Protein AF-Q4SPA1-F1 (afdb_monomer_lite)

Secondary structure (DSSP, 8-state):
-TTHHHHHTS-----HHHHHHTT----SEEEEEEEEEEE-TTS-EEEEEEEEEEES-GGGS-GGGGGGEEEEE--S-GGGGTT-TT--TTS--HHHHHHSEEEEEEETTSPPPTTGGGS-EEEEEE-SS-GGGHHHHHHHHHHHHHHHHHHHHHHHHHHHHHHHHHTS----------PPPP-----------------------------PPPEEEE--

Foldseek 3Di:
DQCVCCCQPVLFDDDPVVSVVVVDDDDQKDKDWDWDFDQDPPRDTDTDIAIAMEGACPVPDDPVLLLLAAEEEDAADLCVCPPPPPQDPVSDCARVCVRHAYEYEDEPPDDDHPRCVVHNYHYQYDHPPCRVVSNVSSVVVVVVSVVRVCCSPVVVVVVVVVVVVVPDPPPDDDDDDDDDDDDDDDDDDDDDDDDDDDDDDDPPPDDDDPDDDHRYYHDD

InterPro domains:
  IPR007852 Cdc73/Parafibromin [PTHR12466] (1-149)
  IPR031336 Cell division control protein 73, C-terminal [PF05179] (1-147)
  IPR038103 Cell division control protein 73, C-terminal domain superfamily [G3DSA:3.40.50.11990] (1-151)

Structure (mmCIF, N/CA/C/O backbone):
data_AF-Q4SPA1-F1
#
_entry.id   AF-Q4SPA1-F1
#
loop_
_atom_site.group_PDB
_atom_site.id
_atom_site.type_symbol
_atom_site.label_atom_id
_atom_site.label_alt_id
_atom_site.label_comp_id
_atom_site.label_asym_id
_atom_site.label_entity_id
_atom_site.label_seq_id
_atom_site.pdbx_PDB_ins_code
_atom_site.Cartn_x
_atom_site.Cartn_y
_atom_site.Cartn_z
_atom_site.occupancy
_atom_site.B_iso_or_equiv
_atom_site.auth_seq_id
_atom_site.auth_comp_id
_atom_site.auth_asym_id
_atom_site.auth_atom_id
_atom_site.pdbx_PDB_model_num
ATOM 1 N N . MET A 1 1 ? 9.753 4.367 2.645 1.00 71.44 1 MET A N 1
ATOM 2 C CA . MET A 1 1 ? 8.892 5.582 2.764 1.00 71.44 1 MET A CA 1
ATOM 3 C C . MET A 1 1 ? 9.242 6.805 1.888 1.00 71.44 1 MET A C 1
ATOM 5 O O . MET A 1 1 ? 8.318 7.512 1.512 1.00 71.44 1 MET A O 1
ATOM 9 N N . LEU A 1 2 ? 10.511 7.114 1.567 1.00 70.12 2 LEU A N 1
ATOM 10 C CA . LEU A 1 2 ? 10.925 8.400 0.941 1.00 70.12 2 LEU A CA 1
ATOM 11 C C . LEU A 1 2 ? 10.206 8.803 -0.366 1.00 70.12 2 LEU A C 1
ATOM 13 O O . LEU A 1 2 ? 10.157 9.979 -0.710 1.00 70.12 2 LEU A O 1
ATOM 17 N N . ASN A 1 3 ? 9.680 7.833 -1.104 1.00 80.56 3 ASN A N 1
ATOM 18 C CA . ASN A 1 3 ? 9.007 8.003 -2.390 1.00 80.56 3 ASN A CA 1
ATOM 19 C C . ASN A 1 3 ? 7.485 7.793 -2.310 1.00 80.56 3 ASN A C 1
ATOM 21 O O . ASN A 1 3 ? 6.811 7.831 -3.335 1.00 80.56 3 ASN A O 1
ATOM 25 N N . ALA A 1 4 ? 6.933 7.545 -1.117 1.00 78.75 4 ALA A N 1
ATOM 26 C CA . ALA A 1 4 ? 5.523 7.196 -0.959 1.00 78.75 4 ALA A CA 1
ATOM 27 C C . ALA A 1 4 ? 4.594 8.337 -1.393 1.00 78.75 4 ALA A C 1
ATOM 29 O O . ALA A 1 4 ? 3.540 8.079 -1.968 1.00 78.75 4 ALA A O 1
ATOM 30 N N . LYS A 1 5 ? 5.002 9.593 -1.168 1.00 81.38 5 LYS A N 1
ATOM 31 C CA . LYS A 1 5 ? 4.246 10.768 -1.609 1.00 81.38 5 LYS A CA 1
ATOM 32 C C . LYS A 1 5 ? 4.181 10.847 -3.135 1.00 81.38 5 LYS A C 1
ATOM 34 O O . LYS A 1 5 ? 3.084 10.892 -3.673 1.00 81.38 5 LYS A O 1
ATOM 39 N N . ASP A 1 6 ? 5.317 10.773 -3.827 1.00 81.12 6 ASP A N 1
ATOM 40 C CA . ASP A 1 6 ? 5.362 10.807 -5.298 1.00 81.12 6 ASP A CA 1
ATOM 41 C C . ASP A 1 6 ? 4.580 9.634 -5.916 1.00 81.12 6 ASP A C 1
ATOM 43 O O . ASP A 1 6 ? 3.875 9.774 -6.915 1.00 81.12 6 ASP A O 1
ATOM 47 N N . LEU A 1 7 ? 4.655 8.467 -5.276 1.00 81.62 7 LEU A N 1
ATOM 48 C CA . LEU A 1 7 ? 3.991 7.257 -5.736 1.00 81.62 7 LEU A CA 1
ATOM 49 C C . LEU A 1 7 ? 2.467 7.346 -5.605 1.00 81.62 7 LEU A C 1
ATOM 51 O O . LEU A 1 7 ? 1.741 7.022 -6.541 1.00 81.62 7 LEU A O 1
ATOM 55 N N . LEU A 1 8 ? 1.976 7.777 -4.445 1.00 82.69 8 LEU A N 1
ATOM 56 C CA . LEU A 1 8 ? 0.550 7.751 -4.122 1.00 82.69 8 LEU A CA 1
ATOM 57 C C . LEU A 1 8 ? -0.179 9.025 -4.559 1.00 82.69 8 LEU A C 1
ATOM 59 O O . LEU A 1 8 ? -1.332 8.947 -4.979 1.00 82.69 8 LEU A O 1
ATOM 63 N N . GLN A 1 9 ? 0.482 10.181 -4.477 1.00 81.69 9 GLN A N 1
ATOM 64 C CA . GLN A 1 9 ? -0.086 11.476 -4.847 1.00 81.69 9 GLN A CA 1
ATOM 65 C C . GLN A 1 9 ? 0.164 11.806 -6.321 1.00 81.69 9 GLN A C 1
ATOM 67 O O . GLN A 1 9 ? -0.783 12.125 -7.037 1.00 81.69 9 GLN A O 1
ATOM 72 N N . ASP A 1 10 ? 1.410 11.685 -6.785 1.00 79.81 10 ASP A N 1
ATOM 73 C CA . ASP A 1 10 ? 1.788 12.074 -8.153 1.00 79.81 10 ASP A CA 1
ATOM 74 C C . ASP A 1 10 ? 1.673 10.915 -9.158 1.00 79.81 10 ASP A C 1
ATOM 76 O O . ASP A 1 10 ? 1.840 11.112 -10.365 1.00 79.81 10 ASP A O 1
ATOM 80 N N . LEU A 1 11 ? 1.344 9.707 -8.676 1.00 81.62 11 LEU A N 1
ATOM 81 C CA . LEU A 1 11 ? 1.223 8.475 -9.466 1.00 81.62 11 LEU A CA 1
ATOM 82 C C . LEU A 1 11 ? 2.493 8.178 -10.273 1.00 81.62 11 LEU A C 1
ATOM 84 O O . LEU A 1 11 ? 2.430 7.663 -11.394 1.00 81.62 11 LEU A O 1
ATOM 88 N N . LYS A 1 12 ? 3.649 8.533 -9.707 1.00 80.19 12 LYS A N 1
ATOM 89 C CA . LYS A 1 12 ? 4.953 8.415 -10.351 1.00 80.19 12 LYS A CA 1
ATOM 90 C C . LYS A 1 12 ? 5.902 7.635 -9.462 1.00 80.19 12 LYS A C 1
ATOM 92 O O . LYS A 1 12 ? 6.147 7.995 -8.314 1.00 80.19 12 LYS A O 1
ATOM 97 N N . PHE A 1 13 ? 6.508 6.593 -10.020 1.00 79.81 13 PHE A N 1
ATOM 98 C CA . PHE A 1 13 ? 7.533 5.865 -9.296 1.00 79.81 13 PHE A CA 1
ATOM 99 C C . PHE A 1 13 ? 8.875 6.605 -9.364 1.00 79.81 13 PHE A C 1
ATOM 101 O O . PHE A 1 13 ? 9.423 6.846 -10.441 1.00 79.81 13 PHE A O 1
ATOM 108 N N . VAL A 1 14 ? 9.425 6.926 -8.194 1.00 80.19 14 VAL A N 1
ATOM 109 C CA . VAL A 1 14 ? 10.797 7.419 -8.020 1.00 80.19 14 VAL A CA 1
ATOM 110 C C 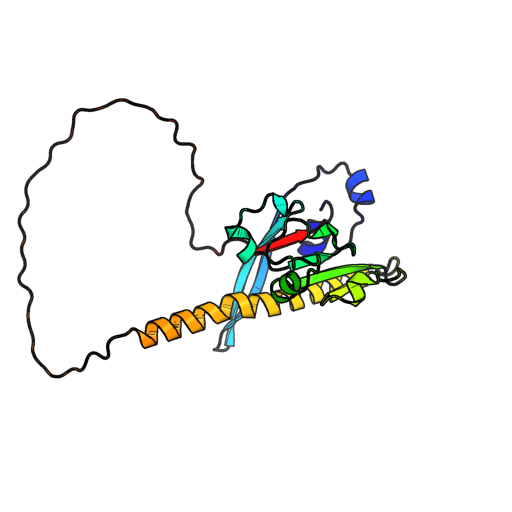. VAL A 1 14 ? 11.532 6.435 -7.121 1.00 80.19 14 VAL A C 1
ATOM 112 O O . VA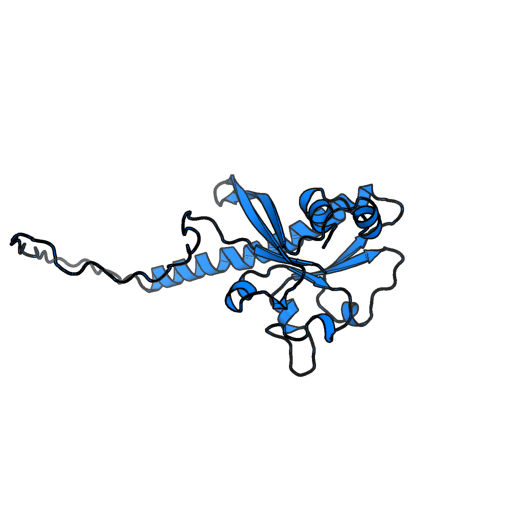L A 1 14 ? 10.968 5.953 -6.136 1.00 80.19 14 VAL A O 1
ATOM 115 N N . THR A 1 15 ? 12.778 6.100 -7.454 1.00 80.00 15 THR A N 1
ATOM 116 C CA . THR A 1 15 ? 13.553 5.173 -6.625 1.00 80.00 15 THR A CA 1
ATOM 117 C C . THR A 1 15 ? 13.931 5.831 -5.295 1.00 80.00 15 THR A C 1
ATOM 119 O O . THR A 1 15 ? 14.166 7.040 -5.212 1.00 80.00 15 THR A O 1
ATOM 122 N N . SER A 1 16 ? 14.025 5.027 -4.235 1.00 77.88 16 SER A N 1
ATOM 123 C CA . SER A 1 16 ? 14.490 5.509 -2.930 1.00 77.88 16 SER A CA 1
ATOM 124 C C . SER A 1 16 ? 15.927 6.043 -2.986 1.00 77.88 16 SER A C 1
ATOM 126 O O . SER A 1 16 ? 16.271 6.944 -2.225 1.00 77.88 16 SER A O 1
ATOM 128 N N . GLU A 1 17 ? 16.760 5.519 -3.890 1.00 78.88 17 GLU A N 1
ATOM 129 C CA . GLU A 1 17 ? 18.137 5.980 -4.097 1.00 78.88 17 GLU A CA 1
ATOM 130 C C . GLU A 1 17 ? 18.184 7.391 -4.684 1.00 78.88 17 GLU A C 1
ATOM 132 O O . GLU A 1 17 ? 18.929 8.232 -4.183 1.00 78.88 17 GLU A O 1
ATOM 137 N N . ASP A 1 18 ? 17.354 7.680 -5.689 1.00 79.31 18 ASP A N 1
ATOM 138 C CA . ASP A 1 18 ? 17.288 9.010 -6.301 1.00 79.31 18 ASP A CA 1
ATOM 139 C C . ASP A 1 18 ? 16.787 10.057 -5.302 1.00 79.31 18 ASP A C 1
ATOM 141 O O . ASP A 1 18 ? 17.345 11.151 -5.213 1.00 79.31 18 ASP A O 1
ATOM 145 N N . LYS A 1 19 ? 15.798 9.704 -4.470 1.00 76.94 19 LYS A N 1
ATOM 146 C CA . LYS A 1 19 ? 15.330 10.570 -3.374 1.00 76.94 19 LYS A CA 1
ATOM 147 C C . LYS A 1 19 ? 16.391 10.773 -2.294 1.00 76.94 19 LYS A C 1
ATOM 149 O O . LYS A 1 19 ? 16.528 11.877 -1.775 1.00 76.94 19 LYS A O 1
ATOM 154 N N . LYS A 1 20 ? 17.182 9.742 -1.980 1.00 75.94 20 LYS A N 1
ATOM 155 C CA . LYS A 1 20 ? 18.288 9.850 -1.016 1.00 75.94 20 LYS A CA 1
ATOM 156 C C . LYS A 1 20 ? 19.400 10.767 -1.532 1.00 75.94 20 LYS A C 1
ATOM 158 O O . LYS A 1 20 ? 19.935 11.553 -0.757 1.00 75.94 20 LYS A O 1
ATOM 163 N N . LYS A 1 21 ? 19.705 10.724 -2.835 1.00 77.31 21 LYS A N 1
ATOM 164 C CA . LYS A 1 21 ? 20.657 11.648 -3.483 1.00 77.31 21 LYS A CA 1
ATOM 165 C C . LYS A 1 21 ? 20.201 13.109 -3.421 1.00 77.31 21 LYS A C 1
ATOM 167 O O . LYS A 1 21 ? 21.042 13.997 -3.401 1.00 77.31 21 LYS A O 1
ATOM 172 N N . GLN A 1 22 ? 18.893 13.358 -3.345 1.00 75.12 22 GLN A N 1
ATOM 173 C CA . GLN A 1 22 ? 18.323 14.702 -3.185 1.00 75.12 22 GLN A CA 1
ATOM 174 C C . GLN A 1 22 ? 18.401 15.239 -1.743 1.00 75.12 22 GLN A C 1
ATOM 176 O O . GLN A 1 22 ? 18.003 16.374 -1.504 1.00 75.12 22 GLN A O 1
ATOM 181 N N . GLY A 1 23 ? 18.903 14.453 -0.780 1.00 70.00 23 GLY A N 1
ATOM 182 C CA . GLY A 1 23 ? 19.111 14.903 0.602 1.00 70.00 23 GLY A CA 1
ATOM 183 C C . GLY A 1 23 ? 17.826 15.117 1.409 1.00 70.00 23 GLY A C 1
ATOM 184 O O . GLY A 1 23 ? 17.861 15.775 2.445 1.00 70.00 23 GLY A O 1
ATOM 185 N N . ILE A 1 24 ? 16.692 14.580 0.950 1.00 71.12 24 ILE A N 1
ATOM 186 C CA . ILE A 1 24 ? 15.398 14.761 1.618 1.00 71.12 24 ILE A CA 1
ATOM 187 C C . ILE A 1 24 ? 15.379 13.944 2.925 1.00 71.12 24 ILE A C 1
ATOM 189 O O . ILE A 1 24 ? 15.706 12.749 2.894 1.00 71.12 24 ILE A O 1
ATOM 193 N N . PRO A 1 25 ? 14.995 14.545 4.069 1.00 67.56 25 PRO A N 1
ATOM 194 C CA . PRO A 1 25 ? 14.859 13.817 5.325 1.00 67.56 25 PRO A CA 1
ATOM 195 C C . PRO A 1 25 ? 13.778 12.734 5.220 1.00 67.56 25 PRO A C 1
ATOM 197 O O . PRO A 1 25 ? 12.760 12.895 4.548 1.00 67.56 25 PRO A O 1
ATOM 200 N N . ARG A 1 26 ? 14.004 11.597 5.888 1.00 69.88 26 ARG A N 1
ATOM 201 C CA . ARG A 1 26 ? 13.012 10.519 5.959 1.00 69.88 26 ARG A CA 1
ATOM 202 C C . ARG A 1 26 ? 11.950 10.891 6.985 1.00 69.88 26 ARG A C 1
ATOM 204 O O . ARG A 1 26 ? 12.178 10.742 8.183 1.00 69.88 26 ARG A O 1
ATOM 211 N N . ASP A 1 27 ? 10.792 11.321 6.504 1.00 72.38 27 ASP A N 1
ATOM 212 C CA . ASP A 1 27 ? 9.601 11.389 7.344 1.00 72.38 27 ASP A CA 1
ATOM 213 C C . ASP A 1 27 ? 9.191 9.970 7.764 1.00 72.38 27 ASP A C 1
ATOM 215 O O . ASP A 1 27 ? 9.416 9.005 7.032 1.00 72.38 27 ASP A O 1
ATOM 219 N N . ASN A 1 28 ? 8.612 9.834 8.957 1.00 73.88 28 ASN A N 1
ATOM 220 C CA . ASN A 1 28 ? 8.022 8.567 9.422 1.00 73.88 28 ASN A CA 1
ATOM 221 C C . ASN A 1 28 ? 6.518 8.495 9.115 1.00 73.88 28 ASN A C 1
ATOM 223 O O . ASN A 1 28 ? 5.892 7.443 9.249 1.00 73.88 28 ASN A O 1
ATOM 227 N N . GLU A 1 29 ? 5.936 9.636 8.744 1.00 80.75 29 GLU A N 1
ATOM 228 C CA . GLU A 1 29 ? 4.521 9.790 8.476 1.00 80.75 29 GLU A CA 1
ATOM 229 C C . GLU A 1 29 ? 4.294 10.799 7.350 1.00 80.75 29 GLU A C 1
ATOM 231 O O . GLU A 1 29 ? 4.888 11.875 7.344 1.00 80.75 29 GLU A O 1
ATOM 236 N N . VAL A 1 30 ? 3.408 10.464 6.414 1.00 84.25 30 VAL A N 1
ATOM 237 C CA . VAL A 1 30 ? 2.952 11.374 5.356 1.00 84.25 30 VAL A CA 1
ATOM 238 C C . VAL A 1 30 ? 1.432 11.407 5.350 1.00 84.25 30 VAL A C 1
ATOM 240 O O . VAL A 1 30 ? 0.782 10.368 5.276 1.00 84.25 30 VAL A O 1
ATOM 243 N N . LEU A 1 31 ? 0.855 12.607 5.391 1.00 85.31 31 LEU A N 1
ATOM 244 C CA . LEU A 1 31 ? -0.583 12.810 5.234 1.00 85.31 31 LEU A CA 1
ATOM 245 C C . LEU A 1 31 ? -0.904 13.128 3.772 1.00 85.31 31 LEU A C 1
ATOM 247 O O . LEU A 1 31 ? -0.313 14.030 3.180 1.00 85.31 31 LEU A O 1
ATOM 251 N N . LEU A 1 32 ? -1.861 12.401 3.201 1.00 86.06 32 LEU A N 1
ATOM 252 C CA . LEU A 1 32 ? -2.398 12.634 1.865 1.00 86.06 32 LEU A CA 1
ATOM 253 C C . LEU A 1 32 ? -3.888 12.943 1.949 1.00 86.06 32 LEU A C 1
ATOM 255 O O . LEU A 1 32 ? -4.608 12.390 2.772 1.00 86.06 32 LEU A O 1
ATOM 259 N N . GLN A 1 33 ? -4.370 13.795 1.056 1.00 83.56 33 GLN A N 1
ATOM 260 C CA . GLN A 1 33 ? -5.796 14.035 0.874 1.00 83.56 33 GLN A CA 1
ATOM 261 C C . GLN A 1 33 ? -6.156 13.687 -0.560 1.00 83.56 33 GLN A C 1
ATOM 263 O O . GLN A 1 33 ? -5.615 14.272 -1.498 1.00 83.56 33 GLN A O 1
ATOM 268 N N . ARG A 1 34 ? -7.067 12.731 -0.735 1.00 83.50 34 ARG A N 1
ATOM 269 C CA . ARG A 1 34 ? -7.513 12.301 -2.058 1.00 83.50 34 ARG A CA 1
ATOM 270 C C . ARG A 1 34 ? -8.971 12.678 -2.254 1.00 83.50 34 ARG A C 1
ATOM 272 O O . ARG A 1 34 ? -9.824 12.293 -1.459 1.00 83.50 34 ARG A O 1
ATOM 279 N N . ARG A 1 35 ? -9.258 13.425 -3.321 1.00 79.81 35 ARG A N 1
ATOM 280 C CA . ARG A 1 35 ? -10.633 13.684 -3.757 1.00 79.81 35 ARG A CA 1
ATOM 281 C C . ARG A 1 35 ? -11.167 12.470 -4.503 1.00 79.81 35 ARG A C 1
ATOM 283 O O . ARG A 1 35 ? -10.477 11.907 -5.351 1.00 79.81 35 ARG A O 1
ATOM 290 N N . LYS A 1 36 ? -12.387 12.080 -4.164 1.00 72.25 36 LYS A N 1
ATOM 291 C CA . LYS A 1 36 ? -13.138 10.996 -4.776 1.00 72.25 36 LYS A CA 1
ATOM 292 C C . LYS A 1 36 ? -14.533 11.505 -5.088 1.00 72.25 36 LYS A C 1
ATOM 294 O O . LYS A 1 36 ? -15.243 11.948 -4.191 1.00 72.25 36 LYS A O 1
ATOM 299 N N . ASP A 1 37 ? -14.934 11.371 -6.339 1.00 72.38 37 ASP A N 1
ATOM 300 C CA . ASP A 1 37 ? -16.305 11.633 -6.743 1.00 72.38 37 ASP A CA 1
ATOM 301 C C . ASP A 1 37 ? -17.159 10.408 -6.405 1.00 72.38 37 ASP A C 1
ATOM 303 O O . ASP A 1 37 ? -16.949 9.310 -6.923 1.00 72.38 37 ASP A O 1
ATOM 307 N N . GLN A 1 38 ? -18.089 10.575 -5.470 1.00 68.00 38 GLN A N 1
ATOM 308 C CA . GLN A 1 38 ? -19.047 9.554 -5.078 1.00 68.00 38 GLN A CA 1
ATOM 309 C C . GLN A 1 38 ? -20.404 9.887 -5.692 1.00 68.00 38 GLN A C 1
ATOM 311 O O . GLN A 1 38 ? -20.989 10.934 -5.420 1.00 68.00 38 GLN A O 1
ATOM 316 N N . ILE A 1 39 ? -20.917 8.975 -6.512 1.00 65.50 39 ILE A N 1
ATOM 317 C CA . ILE A 1 39 ? -22.265 9.077 -7.068 1.00 65.50 39 ILE A CA 1
ATOM 318 C C . ILE A 1 39 ? -23.231 8.625 -5.974 1.00 65.50 39 ILE A C 1
ATOM 320 O O . ILE A 1 39 ? -23.185 7.474 -5.535 1.00 65.50 39 ILE A O 1
ATOM 324 N N . GLN A 1 40 ? -24.071 9.537 -5.490 1.00 65.00 40 GLN A N 1
ATOM 325 C CA . GLN A 1 40 ? -25.116 9.194 -4.532 1.00 65.00 40 GLN A CA 1
ATOM 326 C C . GLN A 1 40 ? -26.287 8.488 -5.235 1.00 65.00 40 GLN A C 1
ATOM 328 O O . GLN A 1 40 ? -26.543 8.742 -6.419 1.00 65.00 40 GLN A O 1
ATOM 333 N N . PRO A 1 41 ? -27.031 7.622 -4.521 1.00 53.97 41 PRO A N 1
ATOM 334 C CA . PRO A 1 41 ? -28.297 7.095 -5.018 1.00 53.97 41 PRO A CA 1
ATOM 335 C C . PRO A 1 41 ? -29.254 8.273 -5.266 1.00 53.97 41 PRO A C 1
ATOM 337 O O . PRO A 1 41 ? -29.702 8.928 -4.331 1.00 53.97 41 PRO A O 1
ATOM 340 N N . GLY A 1 42 ? -29.482 8.592 -6.542 1.00 68.69 42 GLY A N 1
ATOM 341 C CA . GLY A 1 42 ? -30.157 9.821 -6.981 1.00 68.69 42 GLY A CA 1
ATOM 342 C C . GLY A 1 42 ? -29.451 10.556 -8.127 1.00 68.69 42 GLY A C 1
ATOM 343 O O . GLY A 1 42 ? -30.005 11.507 -8.663 1.00 68.69 42 GLY A O 1
ATOM 344 N N . GLY A 1 43 ? -28.250 10.119 -8.527 1.00 68.06 43 GLY A N 1
ATOM 345 C CA . GLY A 1 43 ? -27.530 10.662 -9.690 1.00 68.06 43 GLY A CA 1
ATOM 346 C C . GLY A 1 43 ? -26.692 11.910 -9.396 1.00 68.06 43 GLY A C 1
ATOM 347 O O . GLY A 1 43 ? -25.975 12.384 -10.273 1.00 68.06 43 GLY A O 1
ATOM 348 N N . THR A 1 44 ? -26.728 12.421 -8.164 1.00 66.94 44 THR A N 1
ATOM 349 C CA . THR A 1 44 ? -25.915 13.564 -7.738 1.00 66.94 44 THR A CA 1
ATOM 350 C C . THR A 1 44 ? -24.491 13.119 -7.404 1.00 66.94 44 THR A C 1
ATOM 352 O O . THR A 1 44 ? -24.276 12.295 -6.511 1.00 66.94 44 THR A O 1
ATOM 355 N N . THR A 1 45 ? -23.507 13.693 -8.092 1.00 72.44 45 THR A N 1
ATOM 356 C CA . THR A 1 45 ? -22.082 13.473 -7.816 1.00 72.44 45 THR A CA 1
ATOM 357 C C . THR A 1 45 ? -21.625 14.368 -6.666 1.00 72.44 45 THR A C 1
ATOM 359 O O . THR A 1 45 ? -21.699 15.592 -6.761 1.00 72.44 45 THR A O 1
ATOM 362 N N . LEU A 1 46 ? -21.133 13.770 -5.579 1.00 73.31 46 LEU A N 1
ATOM 363 C CA . LEU A 1 46 ? -20.514 14.478 -4.461 1.00 73.31 46 LEU A CA 1
ATOM 364 C C . LEU A 1 46 ? -19.007 14.209 -4.443 1.00 73.31 46 LEU A C 1
ATOM 366 O O . LEU A 1 46 ? -18.584 13.066 -4.288 1.00 73.31 46 LEU A O 1
ATOM 370 N N . SER A 1 47 ? -18.194 15.261 -4.536 1.00 70.06 47 SER A N 1
ATOM 371 C CA . SER A 1 47 ? -16.743 15.159 -4.338 1.00 70.06 47 SER A CA 1
ATOM 372 C C . SER A 1 47 ? -16.427 15.066 -2.841 1.00 70.06 47 SER A C 1
ATOM 374 O O . SER A 1 47 ? -16.477 16.065 -2.122 1.00 70.06 47 SER A O 1
ATOM 376 N N . VAL A 1 48 ? -16.043 13.881 -2.373 1.00 74.31 48 VAL A N 1
ATOM 377 C CA . VAL A 1 48 ? -15.598 13.613 -1.000 1.00 74.31 48 VAL A CA 1
ATOM 378 C C . VAL A 1 48 ? -14.072 13.630 -0.947 1.00 74.31 48 VAL A C 1
ATOM 380 O O . VAL A 1 48 ? -13.405 12.990 -1.754 1.00 74.31 48 VAL A O 1
ATOM 383 N N . THR A 1 49 ? -13.489 14.348 0.016 1.00 79.50 49 THR A N 1
ATOM 384 C CA . THR A 1 49 ? -12.040 14.281 0.269 1.00 79.50 49 THR A CA 1
ATOM 385 C C . THR A 1 49 ? -11.771 13.285 1.385 1.00 79.50 49 THR A C 1
ATOM 387 O O . THR A 1 49 ? -12.231 13.476 2.508 1.00 79.50 49 THR A O 1
ATOM 390 N N . VAL A 1 50 ? -11.023 12.228 1.078 1.00 82.56 50 VAL A N 1
ATOM 391 C CA . VAL A 1 50 ? -10.642 11.187 2.032 1.00 82.56 50 VAL A CA 1
ATOM 392 C C . VAL A 1 50 ? -9.195 11.426 2.469 1.00 82.56 50 VAL A C 1
ATOM 394 O O . VAL A 1 50 ? -8.295 11.429 1.619 1.00 82.56 50 VAL A O 1
ATOM 397 N N . PRO A 1 51 ? -8.947 11.660 3.768 1.00 87.06 51 PRO A N 1
ATOM 398 C CA . PRO A 1 51 ? -7.597 11.767 4.286 1.00 87.06 51 PRO A CA 1
ATOM 399 C C . PRO A 1 51 ? -6.980 10.371 4.465 1.00 87.06 51 PRO A C 1
ATOM 401 O O . PRO A 1 51 ? -7.622 9.442 4.954 1.00 87.06 51 PRO A O 1
ATOM 404 N N . TYR A 1 52 ? -5.714 10.240 4.086 1.00 89.12 52 TYR A N 1
ATOM 405 C CA . TYR A 1 52 ? -4.892 9.050 4.252 1.00 89.12 52 TYR A CA 1
ATOM 406 C C . TYR A 1 52 ? -3.624 9.394 5.030 1.00 89.12 52 TYR A C 1
ATOM 408 O O . TYR A 1 52 ? -3.047 10.466 4.860 1.00 89.12 52 TYR A O 1
ATOM 416 N N . ARG A 1 53 ? -3.172 8.462 5.860 1.00 90.25 53 ARG A N 1
ATOM 417 C CA . ARG A 1 53 ? -1.948 8.532 6.650 1.00 90.25 53 ARG A CA 1
ATOM 418 C C . ARG A 1 53 ? -1.043 7.384 6.228 1.00 90.25 53 ARG A C 1
ATOM 420 O O . ARG A 1 53 ? -1.388 6.222 6.419 1.00 90.25 53 ARG A O 1
ATOM 427 N N . ILE A 1 54 ? 0.105 7.698 5.646 1.00 90.31 54 ILE A N 1
ATOM 428 C CA . ILE A 1 54 ? 1.128 6.708 5.315 1.00 90.31 54 ILE A CA 1
ATOM 429 C C . ILE A 1 54 ? 2.126 6.629 6.444 1.00 90.31 54 ILE A C 1
ATOM 431 O O . ILE A 1 54 ? 2.636 7.659 6.875 1.00 90.31 54 ILE A O 1
ATOM 435 N N . ILE A 1 55 ? 2.416 5.411 6.880 1.00 90.06 55 ILE A N 1
ATOM 436 C CA . ILE A 1 55 ? 3.380 5.138 7.940 1.00 90.06 55 ILE A CA 1
ATOM 437 C C . ILE A 1 55 ? 4.391 4.087 7.491 1.00 90.06 55 ILE A C 1
ATOM 439 O O . ILE A 1 55 ? 4.064 3.212 6.686 1.00 90.06 55 ILE A O 1
ATOM 443 N N . ASP A 1 56 ? 5.597 4.143 8.055 1.00 86.19 56 ASP A N 1
ATOM 444 C CA . ASP A 1 56 ? 6.630 3.121 7.840 1.00 86.19 56 ASP A CA 1
ATOM 445 C C . ASP A 1 56 ? 6.906 2.222 9.046 1.00 86.19 56 ASP A C 1
ATOM 447 O O . ASP A 1 56 ? 7.460 1.134 8.904 1.00 86.19 56 ASP A O 1
ATOM 451 N N . GLN A 1 57 ? 6.478 2.649 10.233 1.00 85.06 57 GLN A N 1
ATOM 452 C CA . GLN A 1 57 ? 6.683 1.942 11.491 1.00 85.06 57 GLN A CA 1
ATOM 453 C C . GLN A 1 57 ? 5.339 1.489 12.065 1.00 85.06 57 GLN A C 1
ATOM 455 O O . GLN A 1 57 ? 4.774 2.173 12.923 1.00 85.06 57 GLN A O 1
ATOM 460 N N . PRO A 1 58 ? 4.826 0.319 11.640 1.00 86.00 58 PRO A N 1
ATOM 461 C CA . PRO A 1 58 ? 3.536 -0.196 12.101 1.00 86.00 58 PRO A CA 1
ATOM 462 C C . PRO A 1 58 ? 3.496 -0.423 13.617 1.00 86.00 58 PRO A C 1
ATOM 464 O O . PRO A 1 58 ? 2.454 -0.262 14.235 1.00 86.00 58 PRO A O 1
ATOM 467 N N . LEU A 1 59 ? 4.638 -0.718 14.248 1.00 86.94 59 LEU A N 1
ATOM 468 C CA . LEU A 1 59 ? 4.731 -0.955 15.695 1.00 86.94 59 LEU A CA 1
ATOM 469 C C . LEU A 1 59 ? 4.486 0.299 16.552 1.00 86.94 59 LEU A C 1
ATOM 471 O O . LEU A 1 59 ? 4.279 0.179 17.754 1.00 86.94 59 LEU A O 1
ATOM 475 N N . LYS A 1 60 ? 4.514 1.500 15.957 1.00 85.62 60 LYS A N 1
ATOM 476 C CA . LYS A 1 60 ? 4.159 2.753 16.644 1.00 85.62 60 LYS A CA 1
ATOM 477 C C . LYS A 1 60 ? 2.654 3.033 16.628 1.00 85.62 60 LYS A C 1
ATOM 479 O O . LYS A 1 60 ? 2.220 3.994 17.260 1.00 85.62 60 LYS A O 1
ATOM 484 N N . LEU A 1 61 ? 1.864 2.238 15.901 1.00 86.69 61 LEU A N 1
ATOM 485 C CA . LEU A 1 61 ? 0.413 2.380 15.892 1.00 86.69 61 LEU A CA 1
ATOM 486 C C . LEU A 1 61 ? -0.180 1.952 17.229 1.00 86.69 61 LEU A C 1
ATOM 488 O O . LEU A 1 61 ? 0.129 0.879 17.751 1.00 86.69 61 LEU A O 1
ATOM 492 N N . ALA A 1 62 ? -1.092 2.773 17.743 1.00 88.50 62 ALA A N 1
ATOM 493 C CA . ALA A 1 62 ? -1.912 2.376 18.871 1.00 88.50 62 ALA A CA 1
ATOM 494 C C . ALA A 1 62 ? -2.858 1.231 18.458 1.00 88.50 62 ALA A C 1
ATOM 496 O O . ALA A 1 62 ? -3.290 1.190 17.302 1.00 88.50 62 ALA A O 1
ATOM 497 N N . PRO A 1 63 ? -3.247 0.338 19.386 1.00 87.38 63 PRO A N 1
ATOM 498 C CA . PRO A 1 63 ? -4.181 -0.752 19.105 1.00 87.38 63 PRO A CA 1
ATOM 499 C C . PRO A 1 63 ? -5.459 -0.300 18.379 1.00 87.38 63 PRO A C 1
ATOM 501 O O . PRO A 1 63 ? -5.870 -0.947 17.423 1.00 87.38 63 PRO A O 1
ATOM 504 N N . GLN A 1 64 ? -6.037 0.847 18.760 1.00 85.62 64 GLN A N 1
ATOM 505 C CA . GLN A 1 64 ? -7.251 1.376 18.122 1.00 85.62 64 GLN A CA 1
ATOM 506 C C . GLN A 1 64 ? -7.061 1.893 16.686 1.00 85.62 64 GLN A C 1
ATOM 508 O O . GLN A 1 64 ? -8.037 2.055 15.957 1.00 85.62 64 GLN A O 1
ATOM 513 N N . ASP A 1 65 ? -5.831 2.202 16.271 1.00 87.69 65 ASP A N 1
ATOM 514 C CA . ASP A 1 65 ? -5.579 2.721 14.924 1.00 87.69 65 ASP A CA 1
ATOM 515 C C . ASP A 1 65 ? -5.486 1.596 13.884 1.00 87.69 65 ASP A C 1
ATOM 517 O O . ASP A 1 65 ? -5.584 1.866 12.687 1.00 87.69 65 ASP A O 1
ATOM 521 N N . TRP A 1 66 ? -5.363 0.335 14.315 1.00 89.75 66 TRP A N 1
ATOM 522 C CA . TRP A 1 66 ? -5.329 -0.820 13.416 1.00 89.75 66 TRP A CA 1
ATOM 523 C C . TRP A 1 66 ? -6.636 -1.025 12.649 1.00 89.75 66 TRP A C 1
ATOM 525 O O . TRP A 1 66 ? -6.590 -1.442 11.495 1.00 89.75 66 TRP A O 1
ATOM 535 N N . ASP A 1 67 ? -7.778 -0.633 13.222 1.00 86.75 67 ASP A N 1
ATOM 536 C CA . ASP A 1 67 ? -9.079 -0.655 12.534 1.00 86.75 67 ASP A CA 1
ATOM 537 C C . ASP A 1 67 ? -9.142 0.327 11.351 1.00 86.75 67 ASP A C 1
ATOM 539 O O . ASP A 1 67 ? -10.005 0.219 10.481 1.00 86.75 67 ASP A O 1
ATOM 543 N N . ARG A 1 68 ? -8.225 1.302 11.303 1.00 88.88 68 ARG A N 1
ATOM 544 C CA . ARG A 1 68 ? -8.124 2.293 10.223 1.00 88.88 68 ARG A CA 1
ATOM 545 C C . ARG A 1 68 ? -7.133 1.877 9.144 1.00 88.88 68 ARG A C 1
ATOM 547 O O . ARG A 1 68 ? -7.023 2.579 8.140 1.00 88.88 68 ARG A O 1
ATOM 554 N N . VAL A 1 69 ? -6.391 0.787 9.339 1.00 91.00 69 VAL A N 1
ATOM 555 C CA . VAL A 1 69 ? -5.427 0.293 8.355 1.00 91.00 69 VAL A CA 1
ATOM 556 C C . VAL A 1 69 ? -6.187 -0.375 7.218 1.00 91.00 69 VAL A C 1
ATOM 558 O O . VAL A 1 69 ? -6.882 -1.363 7.415 1.00 91.00 69 VAL A O 1
ATOM 561 N N . VAL A 1 70 ? -6.053 0.175 6.013 1.00 92.19 70 VAL A N 1
ATOM 562 C CA . VAL A 1 70 ? -6.798 -0.291 4.830 1.00 92.19 70 VAL A CA 1
ATOM 563 C C . VAL A 1 70 ? -5.914 -0.965 3.796 1.00 92.19 70 VAL A C 1
ATOM 565 O O . VAL A 1 70 ? -6.406 -1.772 3.007 1.00 92.19 70 VAL A O 1
ATOM 568 N N . ALA A 1 71 ? -4.615 -0.655 3.797 1.00 93.75 71 ALA A N 1
ATOM 569 C CA . ALA A 1 71 ? -3.670 -1.252 2.870 1.00 93.75 71 ALA A CA 1
ATOM 570 C C . ALA A 1 71 ? -2.256 -1.410 3.450 1.00 93.75 71 ALA A C 1
ATOM 572 O O . ALA A 1 71 ? -1.808 -0.606 4.271 1.00 93.75 71 ALA A O 1
ATOM 573 N N . VAL A 1 72 ? -1.536 -2.424 2.967 1.00 94.25 72 VAL A N 1
ATOM 574 C CA . VAL A 1 72 ? -0.138 -2.714 3.321 1.00 94.25 72 VAL A CA 1
ATOM 575 C C . VAL A 1 72 ? 0.679 -3.081 2.081 1.00 94.25 72 VAL A C 1
ATOM 577 O O . VAL A 1 72 ? 0.234 -3.871 1.250 1.00 94.25 72 VAL A O 1
ATOM 580 N N . PHE A 1 73 ? 1.898 -2.546 1.971 1.00 93.19 73 PHE A N 1
ATOM 581 C CA . PHE A 1 73 ? 2.874 -2.983 0.972 1.00 93.19 73 PHE A CA 1
ATOM 582 C C . PHE A 1 73 ? 3.753 -4.115 1.519 1.00 93.19 73 PHE A C 1
ATOM 584 O O . PHE A 1 73 ? 4.483 -3.949 2.495 1.00 93.19 73 PHE A O 1
ATOM 591 N N . VAL A 1 74 ? 3.695 -5.277 0.877 1.00 93.25 74 VAL A N 1
ATOM 592 C CA . VAL A 1 74 ? 4.383 -6.505 1.285 1.00 93.25 74 VAL A CA 1
ATOM 593 C C . VAL A 1 74 ? 5.687 -6.658 0.510 1.00 93.25 74 VAL A C 1
ATOM 595 O O . VAL A 1 74 ? 5.714 -6.490 -0.710 1.00 93.25 74 VAL A O 1
ATOM 598 N N . GLN A 1 75 ? 6.770 -6.998 1.209 1.00 88.12 75 GLN A N 1
ATOM 599 C CA . GLN A 1 75 ? 8.080 -7.246 0.599 1.00 88.12 75 GLN A CA 1
ATOM 600 C C . GLN A 1 75 ? 8.318 -8.734 0.316 1.00 88.12 75 GLN A C 1
ATOM 602 O O . GLN A 1 75 ? 8.984 -9.056 -0.662 1.00 88.12 75 GLN A O 1
ATOM 607 N N . GLY A 1 76 ? 7.751 -9.629 1.134 1.00 87.31 76 GLY A N 1
ATOM 608 C CA . GLY A 1 76 ? 7.823 -11.082 0.943 1.00 87.31 76 GLY A CA 1
ATOM 609 C C . GLY A 1 76 ? 8.143 -11.919 2.185 1.00 87.31 76 GLY A C 1
ATOM 610 O O . GLY A 1 76 ? 7.523 -12.966 2.354 1.00 87.31 76 GLY A O 1
ATOM 611 N N . PRO A 1 77 ? 9.042 -11.514 3.099 1.00 90.19 77 PRO A N 1
ATOM 612 C CA . PRO A 1 77 ? 9.341 -12.356 4.249 1.00 90.19 77 PRO A CA 1
ATOM 613 C C . PRO A 1 77 ? 8.260 -12.266 5.337 1.00 90.19 77 PRO A C 1
ATOM 615 O O . PRO A 1 77 ? 7.879 -11.176 5.753 1.00 90.19 77 PRO A O 1
ATOM 618 N N . ALA A 1 78 ? 7.826 -13.410 5.880 1.00 87.56 78 ALA A N 1
ATOM 619 C CA . ALA A 1 78 ? 6.771 -13.470 6.904 1.00 87.56 78 ALA A CA 1
ATOM 620 C C . ALA A 1 78 ? 7.112 -12.701 8.196 1.00 87.56 78 ALA A C 1
ATOM 622 O O . ALA A 1 78 ? 6.227 -12.141 8.842 1.00 87.56 78 ALA A O 1
ATOM 623 N N . TRP A 1 79 ? 8.401 -12.598 8.549 1.00 90.00 79 TRP A N 1
ATOM 624 C CA . TRP A 1 79 ? 8.844 -11.846 9.730 1.00 90.00 79 TRP A CA 1
ATOM 625 C C . TRP A 1 79 ? 8.492 -10.352 9.663 1.00 90.00 79 TRP A C 1
ATOM 627 O O . TRP A 1 79 ? 8.444 -9.705 10.709 1.00 90.00 79 TRP A O 1
ATOM 637 N N . GLN A 1 80 ? 8.196 -9.818 8.470 1.00 89.00 80 GLN A N 1
ATOM 638 C CA . GLN A 1 80 ? 7.713 -8.450 8.262 1.00 89.00 80 GLN A CA 1
ATOM 639 C C . GLN A 1 80 ? 6.474 -8.132 9.121 1.00 89.00 80 GLN A C 1
ATOM 641 O O . GLN A 1 80 ? 6.311 -6.996 9.566 1.00 89.00 80 GLN A O 1
ATOM 646 N N . PHE A 1 81 ? 5.631 -9.135 9.392 1.00 91.25 81 PHE A N 1
ATOM 647 C CA . PHE A 1 81 ? 4.378 -9.000 10.145 1.00 91.25 81 PHE A CA 1
ATOM 648 C C . PHE A 1 81 ? 4.515 -9.341 11.634 1.00 91.25 81 PHE A C 1
ATOM 650 O O . PHE A 1 81 ? 3.522 -9.421 12.356 1.00 91.25 81 PHE A O 1
ATOM 657 N N . LYS A 1 82 ? 5.737 -9.551 12.134 1.00 89.94 82 LYS A N 1
ATOM 658 C CA . LYS A 1 82 ? 5.956 -9.868 13.547 1.00 89.94 82 LYS A CA 1
ATOM 659 C C . LYS A 1 82 ? 5.445 -8.728 14.439 1.00 89.94 82 LYS A C 1
ATOM 661 O O . LYS A 1 82 ? 5.839 -7.577 14.272 1.00 89.94 82 LYS A O 1
ATOM 666 N N . GLY A 1 83 ? 4.606 -9.069 15.418 1.00 89.25 83 GLY A N 1
ATOM 667 C CA . GLY A 1 83 ? 4.015 -8.107 16.355 1.00 89.25 83 GLY A CA 1
ATOM 668 C C . GLY A 1 83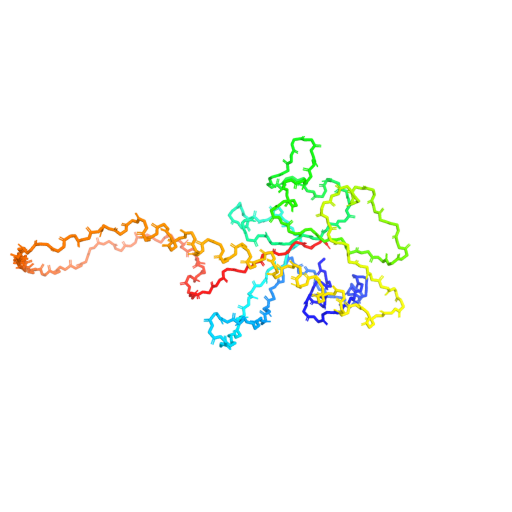 ? 2.769 -7.390 15.828 1.00 89.25 83 GLY A C 1
ATOM 669 O O . GLY A 1 83 ? 2.288 -6.470 16.482 1.00 89.25 83 GLY A O 1
ATOM 670 N N . TRP A 1 84 ? 2.250 -7.792 14.665 1.00 92.50 84 TRP A N 1
ATOM 671 C CA . TRP A 1 84 ? 0.992 -7.274 14.142 1.00 92.50 84 TRP A CA 1
ATOM 672 C C . TRP A 1 84 ? -0.203 -7.973 14.796 1.00 92.50 84 TRP A C 1
ATOM 674 O O . TRP A 1 84 ? -0.109 -9.153 15.153 1.00 92.50 84 TRP A O 1
ATOM 684 N N . PRO A 1 85 ? -1.345 -7.279 14.929 1.00 89.56 85 PRO A N 1
ATOM 685 C CA . PRO A 1 85 ? -2.590 -7.946 15.270 1.00 89.56 85 PRO A CA 1
ATOM 686 C C . PRO A 1 85 ? -2.974 -8.944 14.171 1.00 89.56 85 PRO A C 1
ATOM 688 O O . PRO A 1 85 ? -2.616 -8.771 13.007 1.00 89.56 85 PRO A O 1
ATOM 691 N N . TRP A 1 86 ? -3.720 -9.983 14.549 1.00 90.94 86 TRP A N 1
ATOM 692 C CA . TRP A 1 86 ? -4.216 -11.027 13.637 1.00 90.94 86 TRP A CA 1
ATOM 693 C C . TRP A 1 86 ? -3.127 -11.869 12.958 1.00 90.94 86 TRP A C 1
ATOM 695 O O . TRP A 1 86 ? -3.426 -12.626 12.041 1.00 90.94 86 TRP A O 1
ATOM 705 N N . LEU A 1 87 ? -1.870 -11.786 13.401 1.00 91.56 87 LEU A N 1
ATOM 706 C CA . LEU A 1 87 ? -0.868 -12.765 12.995 1.00 91.56 87 LEU A CA 1
ATOM 707 C C . LEU A 1 87 ? -1.198 -14.118 13.634 1.00 91.56 87 LEU A C 1
ATOM 709 O O . LEU A 1 87 ? -1.368 -14.207 14.853 1.00 91.56 87 LEU A O 1
ATOM 713 N N . LEU A 1 88 ? -1.268 -15.165 12.816 1.00 89.19 88 LEU A N 1
ATOM 714 C CA . LEU A 1 88 ? -1.527 -16.515 13.301 1.00 89.19 88 LEU A CA 1
ATOM 715 C C . LEU A 1 88 ? -0.317 -17.068 14.088 1.00 89.19 88 LEU A C 1
ATOM 717 O O . LEU A 1 88 ? 0.820 -16.647 13.851 1.00 89.19 88 LEU A O 1
ATOM 721 N N . PRO A 1 89 ? -0.519 -18.025 15.019 1.00 87.38 89 PRO A N 1
ATOM 722 C CA . PRO A 1 89 ? 0.567 -18.599 15.825 1.00 87.38 89 PRO A CA 1
ATOM 723 C C . PRO A 1 89 ? 1.664 -19.305 15.012 1.00 87.38 89 PRO A C 1
ATOM 725 O O . PRO A 1 89 ? 2.792 -19.432 15.480 1.00 87.38 89 PRO A O 1
ATOM 728 N N . ASP A 1 90 ? 1.342 -19.753 13.799 1.00 86.81 90 ASP A N 1
ATOM 729 C CA . ASP A 1 90 ? 2.272 -20.345 12.830 1.00 86.81 90 ASP A CA 1
ATOM 730 C C . ASP A 1 90 ? 3.108 -19.292 12.068 1.00 86.81 90 ASP A C 1
ATOM 732 O O . ASP A 1 90 ? 3.993 -19.642 11.287 1.00 86.81 90 ASP A O 1
ATOM 736 N N . GLY A 1 91 ? 2.848 -17.999 12.300 1.00 85.56 91 GLY A N 1
ATOM 737 C CA . GLY A 1 91 ? 3.485 -16.875 11.617 1.00 85.56 91 GLY A CA 1
ATOM 738 C C . GLY A 1 91 ? 2.847 -16.516 10.273 1.00 85.56 91 GLY A C 1
ATOM 739 O O . GLY A 1 91 ? 3.424 -15.723 9.525 1.00 85.56 91 GLY A O 1
ATOM 740 N N . SER A 1 92 ? 1.682 -17.079 9.947 1.00 88.94 92 SER A N 1
ATOM 741 C CA . SER A 1 92 ? 0.988 -16.831 8.686 1.00 88.94 92 SER A CA 1
ATOM 742 C C . SER A 1 92 ? 0.165 -15.527 8.721 1.00 88.94 92 SER A C 1
ATOM 744 O O . SER A 1 92 ? -0.644 -15.329 9.632 1.00 88.94 92 SER A O 1
ATOM 746 N N . PRO A 1 93 ? 0.316 -14.622 7.732 1.00 92.50 93 PRO A N 1
ATOM 747 C CA . PRO A 1 93 ? -0.404 -13.343 7.674 1.00 92.50 93 PRO A CA 1
ATOM 748 C C . PRO A 1 93 ? -1.795 -13.433 7.011 1.00 92.50 93 PRO A C 1
ATOM 750 O O . PRO A 1 93 ? -2.325 -12.423 6.553 1.00 92.50 93 PRO A O 1
ATOM 753 N N . VAL A 1 94 ? -2.399 -14.622 6.923 1.00 91.44 94 VAL A N 1
ATOM 754 C CA . VAL A 1 94 ? -3.673 -14.837 6.205 1.00 91.44 94 VAL A CA 1
ATOM 755 C C . VAL A 1 94 ? -4.806 -13.971 6.767 1.00 91.44 94 VAL A C 1
ATOM 757 O O . VAL A 1 94 ? -5.468 -13.268 6.005 1.00 91.44 94 VAL A O 1
ATOM 760 N N . ASP A 1 95 ? -4.979 -13.938 8.089 1.00 91.62 95 ASP A N 1
ATOM 761 C CA . ASP A 1 95 ? -6.032 -13.135 8.731 1.00 91.62 95 ASP A CA 1
ATOM 762 C C . ASP A 1 95 ? -5.771 -11.626 8.614 1.00 91.62 95 ASP A C 1
ATOM 764 O O . ASP A 1 95 ? -6.708 -10.824 8.562 1.00 91.62 95 ASP A O 1
ATOM 768 N N . ILE A 1 96 ? -4.498 -11.228 8.513 1.00 92.19 96 ILE A N 1
ATOM 769 C CA . ILE A 1 96 ? -4.110 -9.841 8.235 1.00 92.19 96 ILE A CA 1
ATOM 770 C C . ILE A 1 96 ? -4.624 -9.450 6.847 1.00 92.19 96 ILE A C 1
ATOM 772 O O . ILE A 1 96 ? -5.247 -8.399 6.700 1.00 92.19 96 ILE A O 1
ATOM 776 N N . PHE A 1 97 ? -4.420 -10.302 5.840 1.00 92.38 97 PHE A N 1
ATOM 777 C CA . PHE A 1 97 ? -4.830 -10.031 4.458 1.00 92.38 97 PHE A CA 1
ATOM 778 C C . PHE A 1 97 ? -6.335 -10.179 4.217 1.00 92.38 97 PHE A C 1
ATOM 780 O O . PHE A 1 97 ? -6.881 -9.539 3.320 1.00 92.38 97 PHE A O 1
ATOM 787 N N . ALA A 1 98 ? -7.034 -10.933 5.067 1.00 90.00 98 ALA A N 1
ATOM 788 C CA . ALA A 1 98 ? -8.493 -10.958 5.074 1.00 90.00 98 ALA A CA 1
ATOM 789 C C . ALA A 1 98 ? -9.101 -9.605 5.500 1.00 90.00 98 ALA A C 1
ATOM 791 O O . ALA A 1 98 ? -10.188 -9.243 5.048 1.00 90.00 98 ALA A O 1
ATOM 792 N N . LYS A 1 99 ? -8.405 -8.850 6.363 1.00 88.19 99 LYS A N 1
ATOM 793 C CA . LYS A 1 99 ? -8.856 -7.543 6.871 1.00 88.19 99 LYS A CA 1
ATOM 794 C C . LYS A 1 99 ? -8.296 -6.356 6.090 1.00 88.19 99 LYS A C 1
ATOM 796 O O . LYS A 1 99 ? -9.006 -5.377 5.871 1.00 88.19 99 LYS A O 1
ATOM 801 N N . ILE A 1 100 ? -7.029 -6.431 5.692 1.00 92.12 100 ILE A N 1
ATOM 802 C CA . ILE A 1 100 ? -6.260 -5.336 5.097 1.00 92.12 100 ILE A CA 1
ATOM 803 C C . ILE A 1 100 ? -5.857 -5.732 3.680 1.00 92.12 100 ILE A C 1
ATOM 805 O O . ILE A 1 100 ? -5.338 -6.822 3.458 1.00 92.12 100 ILE A O 1
ATOM 809 N N . ARG A 1 101 ? -6.009 -4.828 2.706 1.00 94.44 101 ARG A N 1
ATOM 810 C CA . ARG A 1 101 ? -5.559 -5.117 1.339 1.00 94.44 101 ARG A CA 1
ATOM 811 C C . ARG A 1 101 ? -4.042 -5.090 1.224 1.00 94.44 101 ARG A C 1
ATOM 813 O O . ARG A 1 101 ? -3.404 -4.063 1.451 1.00 94.44 101 ARG A O 1
ATOM 820 N N . ALA A 1 102 ? -3.470 -6.215 0.826 1.00 94.44 102 ALA A N 1
ATOM 821 C CA . ALA A 1 102 ? -2.044 -6.337 0.601 1.00 94.44 102 ALA A CA 1
ATOM 822 C C . ALA A 1 102 ? -1.675 -6.052 -0.856 1.00 94.44 102 ALA A C 1
ATOM 824 O O . ALA A 1 102 ? -2.327 -6.522 -1.789 1.00 94.44 102 ALA A O 1
ATOM 825 N N . PHE A 1 103 ? -0.584 -5.315 -1.042 1.00 95.25 103 PHE A N 1
ATOM 826 C CA . PHE A 1 103 ? -0.019 -4.996 -2.346 1.00 95.25 103 PHE A CA 1
ATOM 827 C C . PHE A 1 103 ? 1.456 -5.378 -2.394 1.00 95.25 103 PHE A C 1
ATOM 829 O O . PHE A 1 103 ? 2.199 -5.097 -1.458 1.00 95.25 103 PHE A O 1
ATOM 836 N N . HIS A 1 104 ? 1.906 -5.977 -3.491 1.00 93.88 104 HIS A N 1
ATOM 837 C CA . HIS A 1 104 ? 3.321 -6.264 -3.716 1.00 93.88 104 HIS A CA 1
ATOM 838 C C . HIS A 1 104 ? 3.804 -5.511 -4.946 1.00 93.88 104 HIS A C 1
ATOM 840 O O . HIS A 1 104 ? 3.365 -5.786 -6.060 1.00 93.88 104 HIS A O 1
ATOM 846 N N . LEU A 1 105 ? 4.700 -4.549 -4.737 1.00 91.69 105 LEU A N 1
ATOM 847 C CA . LEU A 1 105 ? 5.295 -3.771 -5.814 1.00 91.69 105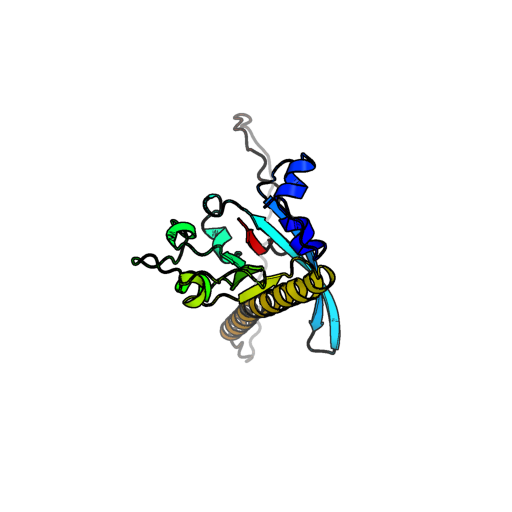 LEU A CA 1
ATOM 848 C C . LEU A 1 105 ? 6.585 -4.450 -6.274 1.00 91.69 105 LEU A C 1
ATOM 850 O O . LEU A 1 105 ? 7.522 -4.584 -5.487 1.00 91.69 105 LEU A O 1
ATOM 854 N N . LYS A 1 106 ? 6.650 -4.838 -7.546 1.00 92.19 106 LYS A N 1
ATOM 855 C CA . LYS A 1 106 ? 7.844 -5.448 -8.144 1.00 92.19 106 LYS A CA 1
ATOM 856 C C . LYS A 1 106 ? 8.105 -4.898 -9.543 1.00 92.19 106 LYS A C 1
ATOM 858 O O . LYS A 1 106 ? 7.217 -4.326 -10.172 1.00 92.19 106 LYS A O 1
ATOM 863 N N . TYR A 1 107 ? 9.318 -5.108 -10.043 1.00 91.25 107 TYR A N 1
ATOM 864 C CA . TYR A 1 107 ? 9.594 -4.924 -11.467 1.00 91.25 107 TYR A CA 1
ATOM 865 C C . TYR A 1 107 ? 9.050 -6.106 -12.281 1.00 91.25 107 TYR A C 1
ATOM 867 O O . TYR A 1 107 ? 9.002 -7.226 -11.772 1.00 91.25 107 TYR A O 1
ATOM 875 N N . ASP A 1 108 ? 8.661 -5.855 -13.529 1.00 88.88 108 ASP A N 1
ATOM 876 C CA . ASP A 1 108 ? 8.167 -6.857 -14.488 1.00 88.88 108 ASP A CA 1
ATOM 877 C C . ASP A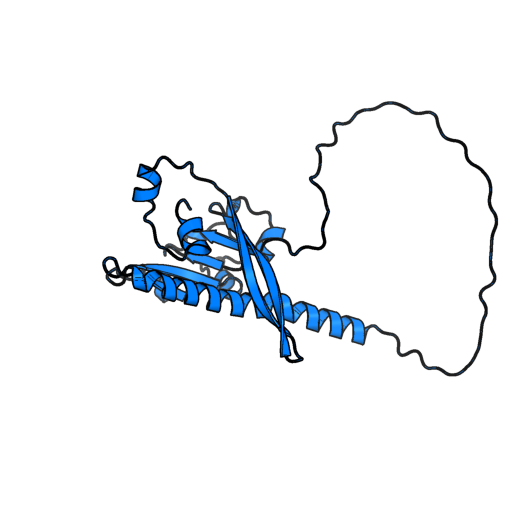 1 108 ? 9.138 -8.040 -14.669 1.00 88.88 108 ASP A C 1
ATOM 879 O O . ASP A 1 108 ? 8.730 -9.198 -14.671 1.00 88.88 108 ASP A O 1
ATOM 883 N N . GLU A 1 109 ? 10.435 -7.761 -14.726 1.00 89.81 109 GLU A N 1
ATOM 884 C CA . GLU A 1 109 ? 11.502 -8.765 -14.847 1.00 89.81 109 GLU A CA 1
ATOM 885 C C . GLU A 1 109 ? 11.944 -9.413 -13.522 1.00 89.81 109 GLU A C 1
ATOM 887 O O . GLU A 1 109 ? 12.736 -10.358 -13.518 1.00 89.81 109 GLU A O 1
ATOM 892 N N . ALA A 1 110 ? 11.457 -8.925 -12.378 1.00 89.12 110 ALA A N 1
ATOM 893 C CA . ALA A 1 110 ? 11.826 -9.474 -11.079 1.00 89.12 110 ALA A CA 1
ATOM 894 C C . ALA A 1 110 ? 11.011 -10.737 -10.754 1.00 89.12 110 ALA A C 1
ATOM 896 O O . ALA A 1 110 ? 9.783 -10.775 -10.883 1.00 89.12 110 ALA A O 1
ATOM 897 N N . LYS A 1 111 ? 11.695 -11.774 -10.253 1.00 89.75 111 LYS A N 1
ATOM 898 C CA . LYS A 1 111 ? 11.033 -12.990 -9.772 1.00 89.75 111 LYS A CA 1
ATOM 899 C C . LYS A 1 111 ? 10.189 -12.671 -8.536 1.00 89.75 111 LYS A C 1
ATOM 901 O O . LYS A 1 111 ? 10.676 -12.072 -7.582 1.00 89.75 111 LYS A O 1
ATOM 906 N N . MET A 1 112 ? 8.936 -13.116 -8.553 1.00 89.88 112 MET A N 1
ATOM 907 C CA . MET A 1 112 ? 8.025 -12.985 -7.417 1.00 89.88 112 MET A CA 1
ATOM 908 C C . MET A 1 112 ? 8.437 -13.927 -6.282 1.00 89.88 112 MET A C 1
ATOM 910 O O . MET A 1 112 ? 8.672 -15.115 -6.523 1.00 89.88 112 MET A O 1
ATOM 914 N N . ASP A 1 113 ? 8.488 -13.401 -5.060 1.00 90.12 113 ASP A N 1
ATOM 915 C CA . ASP A 1 113 ? 8.828 -14.173 -3.864 1.00 90.12 113 ASP A CA 1
ATOM 916 C C . ASP A 1 113 ? 7.812 -15.313 -3.636 1.00 90.12 113 ASP A C 1
ATOM 918 O O . ASP A 1 113 ? 6.606 -15.077 -3.756 1.00 90.12 113 ASP A O 1
ATOM 922 N N . PRO A 1 114 ? 8.261 -16.547 -3.329 1.00 90.81 114 PRO A N 1
ATOM 923 C CA . PRO A 1 114 ? 7.386 -17.711 -3.176 1.00 90.81 114 PRO A CA 1
ATOM 924 C C . PRO A 1 114 ? 6.342 -17.559 -2.064 1.00 90.81 114 PRO A C 1
ATOM 926 O O . PRO A 1 114 ? 5.287 -18.183 -2.152 1.00 90.81 114 PRO A O 1
ATOM 929 N N . ASN A 1 115 ? 6.602 -16.756 -1.029 1.00 90.81 115 ASN A N 1
ATOM 930 C CA . ASN A 1 115 ? 5.625 -16.510 0.028 1.00 90.81 115 ASN A CA 1
ATOM 931 C C . ASN A 1 115 ? 4.514 -15.584 -0.463 1.00 90.81 115 ASN A C 1
ATOM 933 O O . ASN A 1 115 ? 3.344 -15.864 -0.222 1.00 90.81 115 ASN A O 1
ATOM 937 N N . VAL A 1 116 ? 4.861 -14.549 -1.235 1.00 91.25 116 VAL A N 1
ATOM 938 C CA . VAL A 1 116 ? 3.879 -13.627 -1.832 1.00 91.25 116 VAL A CA 1
ATOM 939 C C . VAL A 1 116 ? 2.910 -14.372 -2.748 1.00 91.25 116 VAL A C 1
ATOM 941 O O . VAL A 1 116 ? 1.730 -14.052 -2.752 1.00 91.25 116 VAL A O 1
ATOM 944 N N . GLN A 1 117 ? 3.368 -15.406 -3.465 1.00 90.62 117 GLN A N 1
ATOM 945 C CA . GLN A 1 117 ? 2.490 -16.205 -4.338 1.00 90.62 117 GLN A CA 1
ATOM 946 C C . GLN A 1 117 ? 1.424 -16.995 -3.569 1.00 90.62 117 GLN A C 1
ATOM 948 O O . GLN A 1 117 ? 0.407 -17.367 -4.145 1.00 90.62 117 GLN A O 1
ATOM 953 N N . LYS A 1 118 ? 1.676 -17.299 -2.291 1.00 90.94 118 LYS A N 1
ATOM 954 C CA . LYS A 1 118 ? 0.762 -18.069 -1.435 1.00 90.94 118 LYS A CA 1
ATOM 955 C C . LYS A 1 118 ? -0.271 -17.187 -0.739 1.00 90.94 118 LYS A C 1
ATOM 957 O O . LYS A 1 118 ? -1.219 -17.708 -0.160 1.00 90.94 118 LYS A O 1
ATOM 962 N N . TRP A 1 119 ? -0.055 -15.880 -0.729 1.00 92.69 119 TRP A N 1
ATOM 963 C CA . TRP A 1 119 ? -0.856 -14.923 0.017 1.00 92.69 119 TRP A CA 1
ATOM 964 C C . TRP A 1 119 ? -1.830 -14.180 -0.902 1.00 92.69 119 TRP A C 1
ATOM 966 O O . TRP A 1 119 ? -1.551 -13.997 -2.085 1.00 92.69 119 TRP A O 1
ATOM 976 N N . ASP A 1 120 ? -2.956 -13.711 -0.354 1.00 92.81 120 ASP A N 1
ATOM 977 C CA . ASP A 1 120 ? -3.900 -12.854 -1.087 1.00 92.81 120 ASP A CA 1
ATOM 978 C C . ASP A 1 120 ? -3.329 -11.434 -1.226 1.00 92.81 120 ASP A C 1
ATOM 980 O O . ASP A 1 120 ? -3.578 -10.544 -0.410 1.00 92.81 120 ASP A O 1
ATOM 984 N N . VAL A 1 121 ? -2.474 -11.250 -2.234 1.00 93.31 121 VAL A N 1
ATOM 985 C CA . VAL A 1 121 ? -1.730 -10.012 -2.471 1.00 93.31 121 VAL A CA 1
ATOM 986 C C . VAL A 1 121 ? -1.929 -9.549 -3.907 1.00 93.31 121 VAL A C 1
ATOM 988 O O . VAL A 1 121 ? -1.703 -10.284 -4.866 1.00 93.31 121 VAL A O 1
ATOM 991 N N . THR A 1 122 ? -2.291 -8.278 -4.071 1.00 94.50 122 THR A N 1
ATOM 992 C CA . THR A 1 122 ? -2.387 -7.656 -5.394 1.00 94.50 122 THR A CA 1
ATOM 993 C C . THR A 1 122 ? -0.999 -7.245 -5.876 1.00 94.50 122 THR A C 1
ATOM 995 O O . THR A 1 122 ? -0.351 -6.373 -5.293 1.00 94.50 122 THR A O 1
ATOM 998 N N . VAL A 1 123 ? -0.532 -7.861 -6.958 1.00 93.69 123 VAL A N 1
ATOM 999 C CA . VAL A 1 123 ? 0.784 -7.567 -7.533 1.00 93.69 123 VAL A CA 1
ATOM 1000 C C . VAL A 1 123 ? 0.702 -6.336 -8.435 1.00 93.69 123 VAL A C 1
ATOM 1002 O O . VAL A 1 123 ? -0.104 -6.270 -9.361 1.00 93.69 123 VAL A O 1
ATOM 1005 N N . LEU A 1 124 ? 1.556 -5.355 -8.159 1.00 93.25 124 LEU A N 1
ATOM 1006 C CA . LEU A 1 124 ? 1.739 -4.145 -8.947 1.00 93.25 124 LEU A CA 1
ATOM 1007 C C . LEU A 1 124 ? 3.076 -4.259 -9.682 1.00 93.25 124 LEU A C 1
ATOM 1009 O O . LEU A 1 124 ? 4.140 -4.252 -9.060 1.00 93.25 124 LEU A O 1
ATOM 1013 N N . GLU A 1 125 ? 3.016 -4.392 -11.002 1.00 92.25 125 GLU A N 1
ATOM 1014 C CA . GLU A 1 125 ? 4.198 -4.570 -11.845 1.00 92.25 125 GLU A CA 1
ATOM 1015 C C . GLU A 1 125 ? 4.624 -3.238 -12.455 1.00 92.25 125 GLU A C 1
ATOM 1017 O O . GLU A 1 125 ? 3.841 -2.568 -13.127 1.00 92.25 125 GLU A O 1
ATOM 1022 N N . LEU A 1 126 ? 5.877 -2.856 -12.222 1.00 90.50 126 LEU A N 1
ATOM 1023 C CA . LEU A 1 126 ? 6.487 -1.665 -12.796 1.00 90.50 126 LEU A CA 1
ATOM 1024 C C . LEU A 1 126 ? 7.487 -2.049 -13.877 1.00 90.50 126 LEU A C 1
ATOM 1026 O O . LEU A 1 126 ? 8.260 -2.990 -13.720 1.00 90.50 126 LEU A O 1
ATOM 1030 N N . SER A 1 127 ? 7.536 -1.263 -14.947 1.00 88.38 127 SER A N 1
ATOM 1031 C CA . SER A 1 127 ? 8.533 -1.450 -15.997 1.00 88.38 127 SER A CA 1
ATOM 1032 C C . SER A 1 127 ? 9.689 -0.474 -15.799 1.00 88.38 127 SER A C 1
ATOM 1034 O O . SER A 1 127 ? 9.472 0.722 -15.595 1.00 88.38 127 SER A O 1
ATOM 1036 N N . ARG A 1 128 ? 10.940 -0.945 -15.894 1.00 86.19 128 ARG A N 1
ATOM 1037 C CA . ARG A 1 128 ? 12.116 -0.063 -15.744 1.00 86.19 128 ARG A CA 1
ATOM 1038 C C . ARG A 1 128 ? 12.206 0.996 -16.844 1.00 86.19 128 ARG A C 1
ATOM 1040 O O . ARG A 1 128 ? 12.613 2.127 -16.577 1.00 86.19 128 ARG A O 1
ATOM 1047 N N . HIS A 1 129 ? 11.790 0.636 -18.058 1.00 85.75 129 HIS A N 1
ATOM 1048 C CA . HIS A 1 129 ? 11.922 1.471 -19.255 1.00 85.75 129 HIS A CA 1
ATOM 1049 C C . HIS A 1 129 ? 10.643 2.246 -19.599 1.00 85.75 129 HIS A C 1
ATOM 1051 O O . HIS A 1 129 ? 10.706 3.324 -20.185 1.00 85.75 129 HIS A O 1
ATOM 1057 N N . ARG A 1 130 ? 9.465 1.730 -19.222 1.00 84.62 130 ARG A N 1
ATOM 1058 C CA . ARG A 1 130 ? 8.162 2.289 -19.621 1.00 84.62 130 ARG A CA 1
ATOM 1059 C C . ARG A 1 130 ? 7.463 3.011 -18.466 1.00 84.62 130 ARG A C 1
ATOM 1061 O O . ARG A 1 130 ? 6.398 2.601 -18.025 1.00 84.62 130 ARG A O 1
ATOM 1068 N N . ARG A 1 131 ? 8.029 4.139 -18.026 1.00 84.81 131 ARG A N 1
ATOM 1069 C CA . ARG A 1 131 ? 7.513 4.943 -16.892 1.00 84.81 131 ARG A CA 1
ATOM 1070 C C . ARG A 1 131 ? 6.115 5.535 -17.096 1.00 84.81 131 ARG A C 1
ATOM 1072 O O . ARG A 1 131 ? 5.429 5.847 -16.131 1.00 84.81 131 ARG A O 1
ATOM 1079 N N . HIS A 1 132 ? 5.655 5.671 -18.340 1.00 83.56 132 HIS A N 1
ATOM 1080 C CA . HIS A 1 132 ? 4.280 6.100 -18.628 1.00 83.56 132 HIS A CA 1
ATOM 1081 C C . HIS A 1 132 ? 3.231 5.056 -18.200 1.00 83.56 132 HIS A C 1
ATOM 1083 O O . HIS A 1 132 ? 2.065 5.403 -18.021 1.00 83.56 132 HIS A O 1
ATOM 1089 N N . LEU A 1 133 ? 3.641 3.796 -18.000 1.00 86.50 133 LEU A N 1
ATOM 1090 C CA . LEU A 1 133 ? 2.783 2.722 -17.499 1.00 86.50 133 LEU A CA 1
ATOM 1091 C C . LEU A 1 133 ? 2.665 2.716 -15.969 1.00 86.50 133 LEU A C 1
ATOM 1093 O O . LEU A 1 133 ? 1.796 2.034 -15.437 1.00 86.50 133 LEU A O 1
ATOM 1097 N N . ASP A 1 134 ? 3.460 3.513 -15.255 1.00 86.62 134 ASP A N 1
ATOM 1098 C CA . ASP A 1 134 ? 3.388 3.592 -13.793 1.00 86.62 134 ASP A CA 1
ATOM 1099 C C . ASP A 1 134 ? 2.032 4.175 -13.347 1.00 86.62 134 ASP A C 1
ATOM 1101 O O . ASP A 1 134 ? 1.384 3.666 -12.431 1.00 86.62 134 ASP A O 1
ATOM 1105 N N . ARG A 1 135 ? 1.537 5.198 -14.059 1.00 86.50 135 ARG A N 1
ATOM 1106 C CA . ARG A 1 135 ? 0.255 5.854 -13.760 1.00 86.50 135 ARG A CA 1
ATOM 1107 C C . ARG A 1 135 ? -0.932 4.876 -13.742 1.00 86.50 135 ARG A C 1
ATOM 1109 O O . ARG A 1 135 ? -1.633 4.851 -12.731 1.00 86.50 135 ARG A O 1
ATOM 1116 N N . PRO A 1 136 ? -1.197 4.068 -14.789 1.00 89.69 136 PRO A N 1
ATOM 1117 C CA . PRO A 1 136 ? -2.301 3.108 -14.751 1.00 89.69 136 PRO A CA 1
ATOM 1118 C C . PRO A 1 136 ? -2.128 2.025 -13.676 1.00 89.69 136 PRO A C 1
ATOM 1120 O O . PRO A 1 136 ? -3.128 1.566 -13.129 1.00 89.69 136 PRO A O 1
ATOM 1123 N N . VAL A 1 137 ? -0.896 1.647 -13.314 1.00 90.62 137 VAL A N 1
ATOM 1124 C CA . VAL A 1 137 ? -0.642 0.697 -12.215 1.00 90.62 137 VAL A CA 1
ATOM 1125 C C . VAL A 1 137 ? -1.100 1.280 -10.877 1.00 90.62 137 VAL A C 1
ATOM 1127 O O . VAL A 1 137 ? -1.827 0.622 -10.131 1.00 90.62 137 VAL A O 1
ATOM 1130 N N . PHE A 1 138 ? -0.761 2.539 -10.591 1.00 89.69 138 PHE A N 1
ATOM 1131 C CA . PHE A 1 138 ? -1.202 3.195 -9.357 1.00 89.69 138 PHE A CA 1
ATOM 1132 C C . PHE A 1 138 ? -2.691 3.555 -9.361 1.00 89.69 138 PHE A C 1
ATOM 1134 O O . PHE A 1 138 ? -3.325 3.528 -8.308 1.00 89.69 138 PHE A O 1
ATOM 1141 N N . LEU A 1 139 ? -3.295 3.814 -10.525 1.00 89.19 139 LEU A N 1
ATOM 1142 C CA . LEU A 1 139 ? -4.754 3.941 -10.624 1.00 89.19 139 LEU A CA 1
ATOM 1143 C C . LEU A 1 139 ? -5.457 2.631 -10.241 1.00 89.19 139 LEU A C 1
ATOM 1145 O O . LEU A 1 139 ? -6.387 2.661 -9.439 1.00 89.19 139 LEU A O 1
ATOM 1149 N N . ARG A 1 140 ? -4.962 1.477 -10.707 1.00 90.25 140 ARG A N 1
ATOM 1150 C CA . ARG A 1 140 ? -5.493 0.160 -10.304 1.00 90.25 140 ARG A CA 1
ATOM 1151 C C . ARG A 1 140 ? -5.349 -0.108 -8.806 1.00 90.25 140 ARG A C 1
ATOM 1153 O O . ARG A 1 140 ? -6.262 -0.668 -8.195 1.00 90.25 140 ARG A O 1
ATOM 1160 N N . PHE A 1 141 ? -4.226 0.293 -8.206 1.00 92.31 141 PHE A N 1
ATOM 1161 C CA . PHE A 1 141 ? -4.049 0.251 -6.750 1.00 92.31 141 PHE A CA 1
ATOM 1162 C C . PHE A 1 141 ? -5.177 1.016 -6.046 1.00 92.31 141 PHE A C 1
ATOM 1164 O O . PHE A 1 141 ? -5.868 0.460 -5.191 1.00 92.31 141 PHE A O 1
ATOM 1171 N N . TRP A 1 142 ? -5.408 2.263 -6.458 1.00 89.62 142 TRP A N 1
ATOM 1172 C CA . TRP A 1 142 ? -6.427 3.119 -5.864 1.00 89.62 142 TRP A CA 1
ATOM 1173 C C . TRP A 1 142 ? -7.846 2.588 -6.064 1.00 89.62 142 TRP A C 1
ATOM 1175 O O . TRP A 1 142 ? -8.628 2.604 -5.120 1.00 89.62 142 TRP A O 1
ATOM 1185 N N . GLU A 1 143 ? -8.172 2.053 -7.241 1.00 89.31 143 GLU A N 1
ATOM 1186 C CA . GLU A 1 143 ? -9.461 1.399 -7.499 1.00 89.31 143 GLU A CA 1
ATOM 1187 C C . GLU A 1 143 ? -9.695 0.197 -6.574 1.00 89.31 143 GLU A C 1
ATOM 1189 O O . GLU A 1 143 ? -10.790 0.013 -6.041 1.00 89.31 143 GLU A O 1
ATOM 1194 N N . THR A 1 144 ? -8.665 -0.624 -6.364 1.00 90.31 144 THR A N 1
ATOM 1195 C CA . THR A 1 144 ? -8.733 -1.814 -5.498 1.00 90.31 144 THR A CA 1
ATOM 1196 C C . THR A 1 144 ? -8.915 -1.421 -4.032 1.00 90.31 144 THR A C 1
ATOM 1198 O O . THR A 1 144 ? -9.735 -2.002 -3.309 1.00 90.31 144 THR A O 1
ATOM 1201 N N . LEU A 1 145 ? -8.189 -0.390 -3.598 1.00 89.69 145 LEU A N 1
ATOM 1202 C CA . LEU A 1 145 ? -8.308 0.176 -2.261 1.00 89.69 145 LEU A CA 1
ATOM 1203 C C . LEU A 1 145 ? -9.701 0.787 -2.056 1.00 89.69 145 LEU A C 1
ATOM 1205 O O . LEU A 1 145 ? -10.366 0.478 -1.070 1.00 89.69 145 LEU A O 1
ATOM 1209 N N . ASP A 1 146 ? -10.191 1.578 -3.012 1.00 85.62 146 ASP A N 1
ATOM 1210 C CA . ASP A 1 146 ? -11.497 2.242 -2.944 1.00 85.62 146 ASP A CA 1
ATOM 1211 C C . ASP A 1 146 ? -12.660 1.259 -2.849 1.00 85.62 146 ASP A C 1
ATOM 1213 O O . ASP A 1 146 ? -13.609 1.517 -2.105 1.00 85.62 146 ASP A O 1
ATOM 1217 N N . LYS A 1 147 ? -12.593 0.136 -3.576 1.00 84.31 147 LYS A N 1
ATOM 1218 C CA . LYS A 1 147 ? -13.581 -0.950 -3.473 1.00 84.31 147 LYS A CA 1
ATOM 1219 C C . LYS A 1 147 ? -13.634 -1.518 -2.057 1.00 84.31 147 LYS A C 1
ATOM 1221 O O . LYS A 1 147 ? -14.712 -1.779 -1.537 1.00 84.31 147 LYS A O 1
ATOM 1226 N N . SER A 1 148 ? -12.478 -1.662 -1.419 1.00 77.44 148 SER A N 1
ATOM 1227 C CA . SER A 1 148 ? -12.368 -2.247 -0.079 1.00 77.44 148 SER A CA 1
ATOM 1228 C C . SER A 1 148 ? -12.806 -1.268 1.010 1.00 77.44 148 SER A C 1
ATOM 1230 O O . SER A 1 148 ? -13.548 -1.638 1.916 1.00 77.44 148 SER A O 1
ATOM 1232 N N . VAL A 1 149 ? -12.433 0.007 0.875 1.00 76.75 149 VAL A N 1
ATOM 1233 C CA . VAL A 1 149 ? -12.872 1.087 1.772 1.00 76.75 149 VAL A CA 1
ATOM 1234 C C . VAL A 1 149 ? -14.377 1.310 1.680 1.00 76.75 149 VAL A C 1
ATOM 1236 O O . VAL A 1 149 ? -15.022 1.517 2.702 1.00 76.75 149 VAL A O 1
ATOM 1239 N N . PHE A 1 150 ? -14.960 1.248 0.479 1.00 65.12 150 PHE A N 1
ATOM 1240 C CA . PHE A 1 150 ? -16.406 1.393 0.315 1.00 65.12 150 PHE A CA 1
ATOM 1241 C C . PHE A 1 150 ? -17.175 0.332 1.113 1.00 65.12 150 PHE A C 1
ATOM 1243 O O . PHE A 1 150 ? -18.134 0.667 1.803 1.00 65.12 150 PHE A O 1
ATOM 1250 N N . VAL A 1 151 ? -16.713 -0.920 1.097 1.00 58.38 151 VAL A N 1
ATOM 1251 C CA . VAL A 1 151 ? -17.301 -1.997 1.906 1.00 58.38 151 VAL A CA 1
ATOM 1252 C C . VAL A 1 151 ? -17.115 -1.723 3.405 1.00 58.38 151 VAL A C 1
ATOM 1254 O O . VAL A 1 151 ? -18.079 -1.798 4.158 1.00 58.38 151 VAL A O 1
ATOM 1257 N N . LEU A 1 152 ? -15.917 -1.331 3.846 1.00 57.66 152 LEU A N 1
ATOM 1258 C CA . LEU A 1 152 ? -15.632 -1.067 5.265 1.00 57.66 152 LEU A CA 1
ATOM 1259 C C . LEU A 1 152 ? -16.401 0.129 5.846 1.00 57.66 152 LEU A C 1
ATOM 1261 O O . LEU A 1 152 ? -16.806 0.081 7.002 1.00 57.66 152 LEU A O 1
ATOM 1265 N N . VAL A 1 153 ? -16.603 1.197 5.072 1.00 56.81 153 VAL A N 1
ATOM 1266 C CA . VAL A 1 153 ? -17.219 2.446 5.557 1.00 56.81 153 VAL A CA 1
ATOM 1267 C C . VAL A 1 153 ? -18.736 2.455 5.361 1.00 56.81 153 VAL A C 1
ATOM 1269 O O . VAL A 1 153 ? -19.459 2.974 6.207 1.00 56.81 153 VAL A O 1
ATOM 1272 N N . CYS A 1 154 ? -19.250 1.868 4.276 1.00 48.72 154 CYS A N 1
ATOM 1273 C CA . CYS A 1 154 ? -20.675 1.952 3.946 1.00 48.72 154 CYS A CA 1
ATOM 1274 C C . CYS A 1 154 ? -21.514 0.871 4.655 1.00 48.72 154 CYS A C 1
ATOM 1276 O O . CYS A 1 154 ? -22.644 1.134 5.063 1.00 48.72 154 CYS A O 1
ATOM 1278 N N . VAL A 1 155 ? -20.955 -0.322 4.893 1.00 48.31 155 VAL A N 1
ATOM 1279 C CA . VAL A 1 155 ? -21.650 -1.420 5.591 1.00 48.31 155 VAL A CA 1
ATOM 1280 C C . VAL A 1 155 ? -22.009 -1.094 7.054 1.00 48.31 155 VAL A C 1
ATOM 1282 O O . VAL A 1 155 ? -23.151 -1.367 7.435 1.00 48.31 155 VAL A O 1
ATOM 1285 N N . PRO A 1 156 ? -21.147 -0.470 7.888 1.00 47.69 156 PRO A N 1
ATOM 1286 C CA . PRO A 1 156 ? -21.528 -0.148 9.263 1.00 47.69 156 PRO A CA 1
ATOM 1287 C C . PRO A 1 156 ? -22.635 0.907 9.351 1.00 47.69 156 PRO A C 1
ATOM 1289 O O . PRO A 1 156 ? -23.428 0.841 10.283 1.00 47.69 156 PRO A O 1
ATOM 1292 N N . GLN A 1 157 ? -22.765 1.830 8.389 1.00 45.44 157 GLN A N 1
ATOM 1293 C CA . GLN A 1 157 ? -23.869 2.798 8.386 1.00 45.44 157 GLN A CA 1
ATOM 1294 C C . GLN A 1 157 ? -25.222 2.137 8.100 1.00 45.44 157 GLN A C 1
ATOM 1296 O O . GLN A 1 157 ? -26.212 2.475 8.743 1.00 45.44 157 GLN A O 1
ATOM 1301 N N . VAL A 1 158 ? -25.271 1.157 7.192 1.00 51.41 158 VAL A N 1
ATOM 1302 C CA . VAL A 1 158 ? -26.503 0.399 6.910 1.00 51.41 158 VAL A CA 1
ATOM 1303 C C . VAL A 1 158 ? -26.886 -0.480 8.105 1.00 51.41 158 VAL A C 1
ATOM 1305 O O . VAL A 1 158 ? -28.057 -0.530 8.475 1.00 51.41 158 VAL A O 1
ATOM 1308 N N . PHE A 1 159 ? -25.907 -1.104 8.771 1.00 49.84 159 PHE A N 1
ATOM 1309 C CA . PHE A 1 159 ? -26.145 -1.878 9.995 1.00 49.84 159 PHE A CA 1
ATOM 1310 C C . PHE A 1 159 ? -26.529 -1.008 11.194 1.00 49.84 159 PHE A C 1
ATOM 1312 O O . PHE A 1 159 ? -27.425 -1.389 11.938 1.00 49.84 159 PHE A O 1
ATOM 1319 N N . GLN A 1 160 ? -25.920 0.167 11.379 1.00 51.84 160 GLN A N 1
ATOM 1320 C CA . GLN A 1 160 ? -26.337 1.121 12.410 1.00 51.84 160 GLN A CA 1
ATOM 1321 C C . GLN A 1 160 ? -27.751 1.635 12.154 1.00 51.84 160 GLN A C 1
ATOM 1323 O O . GLN A 1 160 ? -28.518 1.743 13.103 1.00 51.84 160 GLN A O 1
ATOM 1328 N N . LEU A 1 161 ? -28.117 1.910 10.898 1.00 55.19 161 LEU A N 1
ATOM 1329 C CA . LEU A 1 161 ? -29.460 2.361 10.544 1.00 55.19 161 LEU A CA 1
ATOM 1330 C C . LEU A 1 161 ? -30.497 1.249 10.757 1.00 55.19 161 LEU A C 1
ATOM 1332 O O . LEU A 1 161 ? -31.522 1.499 11.379 1.00 55.19 161 LEU A O 1
ATOM 1336 N N . LEU A 1 162 ? -30.213 0.012 10.335 1.00 57.53 162 LEU A N 1
ATOM 1337 C CA . LEU A 1 162 ? -31.067 -1.153 10.608 1.00 57.53 162 LEU A CA 1
ATOM 1338 C C . LEU A 1 162 ? -31.184 -1.443 12.111 1.00 57.53 162 LEU A C 1
ATOM 1340 O O . LEU A 1 162 ? -32.280 -1.708 12.599 1.00 57.53 162 LEU A O 1
ATOM 1344 N N . TRP A 1 163 ? -30.086 -1.325 12.862 1.00 58.56 163 TRP A N 1
ATOM 1345 C CA . TRP A 1 163 ? -30.085 -1.452 14.319 1.00 58.56 163 TRP A CA 1
ATOM 1346 C C . TRP A 1 163 ? -30.927 -0.352 14.982 1.00 58.56 163 TRP A C 1
ATOM 1348 O O . TRP A 1 163 ? -31.732 -0.652 15.863 1.00 58.56 163 TRP A O 1
ATOM 1358 N N . LEU A 1 164 ? -30.825 0.900 14.518 1.00 57.09 164 LEU A N 1
ATOM 1359 C CA . LEU A 1 164 ? -31.639 2.022 14.998 1.00 57.09 164 LEU A CA 1
ATOM 1360 C C . LEU A 1 164 ? -33.128 1.810 14.688 1.00 57.09 164 LEU A C 1
ATOM 1362 O O . LEU A 1 164 ? -33.966 2.021 15.559 1.00 57.09 164 LEU A O 1
ATOM 1366 N N . ILE A 1 165 ? -33.452 1.331 13.482 1.00 60.75 165 ILE A N 1
ATOM 1367 C CA . ILE A 1 165 ? -34.825 1.020 13.058 1.00 60.75 165 ILE A CA 1
ATOM 1368 C C . ILE A 1 165 ? -35.404 -0.124 13.902 1.00 60.75 165 ILE A C 1
ATOM 1370 O O . ILE A 1 165 ? -36.547 -0.043 14.337 1.00 60.75 165 ILE A O 1
ATOM 1374 N N . SER A 1 166 ? -34.604 -1.146 14.219 1.00 57.19 166 SER A N 1
ATOM 1375 C CA . SER A 1 166 ? -35.017 -2.263 15.083 1.00 57.19 166 SER A CA 1
ATOM 1376 C C . SER A 1 166 ? -35.158 -1.903 16.572 1.00 57.19 166 SER A C 1
ATOM 1378 O O . SER A 1 166 ? -35.682 -2.699 17.348 1.00 57.19 166 SER A O 1
ATOM 1380 N N . ARG A 1 167 ? -34.704 -0.709 16.983 1.00 58.44 167 ARG A N 1
ATOM 1381 C CA . ARG A 1 167 ? -34.802 -0.179 18.356 1.00 58.44 167 ARG A CA 1
ATOM 1382 C C . ARG A 1 167 ? -35.804 0.963 18.517 1.00 58.44 167 ARG A C 1
ATOM 1384 O O . ARG A 1 167 ? -35.954 1.461 19.633 1.00 58.44 167 ARG A O 1
ATOM 1391 N N . LEU A 1 168 ? -36.488 1.380 17.452 1.00 50.81 168 LEU A N 1
ATOM 1392 C CA . LEU A 1 168 ? -37.590 2.326 17.576 1.00 50.81 168 LEU A CA 1
ATOM 1393 C C . LEU A 1 168 ? -38.795 1.588 18.177 1.00 50.81 168 LEU A C 1
ATOM 1395 O O . LEU A 1 168 ? -39.278 0.632 17.567 1.00 50.81 168 LEU A O 1
ATOM 1399 N N . PRO A 1 169 ? -39.294 1.988 19.361 1.00 47.94 169 PRO A N 1
ATOM 1400 C CA . PRO A 1 169 ? -40.541 1.442 19.861 1.00 47.94 169 PRO A CA 1
ATOM 1401 C C . PRO A 1 169 ? -41.637 1.815 18.864 1.00 47.94 169 PRO A C 1
ATOM 1403 O O . PRO A 1 169 ? -41.819 2.990 18.539 1.00 47.94 169 PRO A O 1
ATOM 1406 N N . VAL A 1 170 ? -42.358 0.811 18.366 1.00 51.31 170 VAL A N 1
ATOM 1407 C CA . VAL A 1 170 ? -43.606 1.011 17.630 1.00 51.31 170 VAL A CA 1
ATOM 1408 C C . VAL A 1 170 ? -44.560 1.722 18.590 1.00 51.31 170 VAL A C 1
ATOM 1410 O O . VAL A 1 170 ? -45.157 1.101 19.465 1.00 51.31 170 VAL A O 1
ATOM 1413 N N . PHE A 1 171 ? -44.635 3.049 18.489 1.00 39.66 171 PHE A N 1
ATOM 1414 C CA . PHE A 1 171 ? -45.564 3.857 19.266 1.00 39.66 171 PHE A CA 1
ATOM 1415 C C . PHE A 1 171 ? -46.961 3.593 18.707 1.00 39.66 171 PHE A C 1
ATOM 1417 O O . PHE A 1 171 ? -47.375 4.151 17.692 1.00 39.66 171 PHE A O 1
ATOM 1424 N N . GLN A 1 172 ? -47.664 2.661 19.342 1.00 42.69 172 GLN A N 1
ATOM 1425 C CA . GLN A 1 172 ? -49.051 2.351 19.050 1.00 42.69 172 GLN A CA 1
ATOM 1426 C C . GLN A 1 172 ? -49.899 3.552 19.485 1.00 42.69 172 GLN A C 1
ATOM 1428 O O . GLN A 1 172 ? -50.118 3.788 20.671 1.00 42.69 172 GLN A O 1
ATOM 1433 N N . ILE A 1 173 ? -50.338 4.355 18.516 1.00 50.16 173 ILE A N 1
ATOM 1434 C CA . ILE A 1 173 ? -51.222 5.496 18.752 1.00 50.16 173 ILE A CA 1
ATOM 1435 C C . ILE A 1 173 ? -52.615 4.934 19.038 1.00 50.16 173 ILE A C 1
ATOM 1437 O O . ILE A 1 173 ? -53.355 4.637 18.108 1.00 50.16 173 ILE A O 1
ATOM 1441 N N . HIS A 1 174 ? -52.973 4.754 20.307 1.00 46.88 174 HIS A N 1
ATOM 1442 C CA . HIS A 1 174 ? -54.369 4.757 20.746 1.00 46.88 174 HIS A CA 1
ATOM 1443 C C . HIS A 1 174 ? -54.481 5.712 21.932 1.00 46.88 174 HIS A C 1
ATOM 1445 O O . HIS A 1 174 ? -53.760 5.593 22.919 1.00 46.88 174 HIS A O 1
ATOM 1451 N N . GLY A 1 175 ? -55.313 6.733 21.733 1.00 53.06 175 GLY A N 1
ATOM 1452 C CA . GLY A 1 175 ? -55.303 7.995 22.457 1.00 53.06 175 GLY A CA 1
ATOM 1453 C C . GLY A 1 175 ? -55.331 7.884 23.976 1.00 53.06 175 GLY A C 1
ATOM 1454 O O . GLY A 1 175 ? -56.239 7.290 24.542 1.00 53.06 175 GLY A O 1
ATOM 1455 N N . GLN A 1 176 ? -54.400 8.586 24.620 1.00 40.34 176 GLN A N 1
ATOM 1456 C CA . GLN A 1 176 ? -54.707 9.441 25.762 1.00 40.34 176 GLN A CA 1
ATOM 1457 C C . GLN A 1 176 ? -53.594 10.476 25.957 1.00 40.34 176 GLN A C 1
ATOM 1459 O O . GLN A 1 176 ? -52.410 10.159 26.046 1.00 40.34 176 GLN A O 1
ATOM 1464 N N . THR A 1 177 ? -54.006 11.739 25.987 1.00 41.94 177 THR A N 1
ATOM 1465 C CA . THR A 1 177 ? -53.187 12.909 26.296 1.00 41.94 177 THR A CA 1
ATOM 1466 C C . THR A 1 177 ? -52.796 12.888 27.771 1.00 41.94 177 THR A C 1
ATOM 1468 O O . THR A 1 177 ? -53.684 12.839 28.619 1.00 41.94 177 THR A O 1
ATOM 1471 N N . GLN A 1 178 ? -51.507 13.028 28.096 1.00 38.41 178 GLN A N 1
ATOM 1472 C CA . GLN A 1 178 ? -51.097 13.564 29.396 1.00 38.41 178 GLN A CA 1
ATOM 1473 C C . GLN A 1 178 ? -50.062 14.677 29.235 1.00 38.41 178 GLN A C 1
ATOM 1475 O O . GLN A 1 178 ? -49.059 14.542 28.538 1.00 38.41 178 GLN A O 1
ATOM 1480 N N . ILE A 1 179 ? -50.364 15.797 29.889 1.00 47.72 179 ILE A N 1
ATOM 1481 C CA . ILE A 1 179 ? -49.544 16.999 30.000 1.00 47.72 179 ILE A CA 1
ATOM 1482 C C . ILE A 1 179 ? -48.671 16.808 31.243 1.00 47.72 179 ILE A C 1
ATOM 1484 O O . ILE A 1 179 ? -49.200 16.675 32.345 1.00 47.72 179 ILE A O 1
ATOM 1488 N N . ALA A 1 180 ? -47.347 16.788 31.088 1.00 35.84 180 ALA A N 1
ATOM 1489 C CA . ALA A 1 180 ? -46.440 16.798 32.233 1.00 35.84 180 ALA A CA 1
ATOM 1490 C C . ALA A 1 180 ? -46.419 18.208 32.862 1.00 35.84 180 ALA A C 1
ATOM 1492 O O . ALA A 1 180 ? -46.192 19.183 32.136 1.00 35.84 180 ALA A O 1
ATOM 1493 N N . PRO A 1 181 ? -46.653 18.362 34.180 1.00 43.59 181 PRO A N 1
ATOM 1494 C CA . PRO A 1 181 ? -46.595 19.663 34.824 1.00 43.59 181 PRO A CA 1
ATOM 1495 C C . PRO A 1 181 ? -45.146 20.114 35.044 1.00 43.59 181 PRO A C 1
ATOM 1497 O O . PRO A 1 181 ? -44.275 19.365 35.482 1.00 43.59 181 PRO A O 1
ATOM 1500 N N . GLN A 1 182 ? -44.941 21.392 34.743 1.00 48.75 182 GLN A N 1
ATOM 1501 C CA . GLN A 1 182 ? -43.765 22.203 35.028 1.00 48.75 182 GLN A CA 1
ATOM 1502 C C . GLN A 1 182 ? -43.417 22.175 36.525 1.00 48.75 182 GLN A C 1
ATOM 1504 O O . GLN A 1 182 ? -44.274 22.470 37.357 1.00 48.75 182 GLN A O 1
ATOM 1509 N N . VAL A 1 183 ? -42.145 21.956 36.871 1.00 45.75 183 VAL A N 1
ATOM 1510 C CA . VAL A 1 183 ? -41.591 22.396 38.162 1.00 45.75 183 VAL A CA 1
ATOM 1511 C C . VAL A 1 183 ? -40.405 23.308 37.886 1.00 45.75 183 VAL A C 1
ATOM 1513 O O . VAL A 1 183 ? -39.272 22.883 37.684 1.00 45.75 183 VAL A O 1
ATOM 1516 N N . LEU A 1 184 ? -40.717 24.599 37.865 1.00 40.44 184 LEU A N 1
ATOM 1517 C CA . LEU A 1 184 ? -39.777 25.701 37.972 1.00 40.44 184 LEU A CA 1
ATOM 1518 C C . LEU A 1 184 ? -39.577 26.000 39.466 1.00 40.44 184 LEU A C 1
ATOM 1520 O O . LEU A 1 184 ? -40.554 26.300 40.152 1.00 40.44 184 LEU A O 1
ATOM 1524 N N . ARG A 1 185 ? -38.334 26.024 39.961 1.00 43.19 185 ARG A N 1
ATOM 1525 C CA . ARG A 1 185 ? -37.931 27.028 40.962 1.00 43.19 185 ARG A CA 1
ATOM 1526 C C . ARG A 1 185 ? -36.419 27.322 40.913 1.00 43.19 185 ARG A C 1
ATOM 1528 O O . ARG A 1 185 ? -35.636 26.382 40.803 1.00 43.19 185 ARG A O 1
ATOM 1535 N N . PRO A 1 186 ? -36.021 28.607 40.992 1.00 52.03 186 PRO A N 1
ATOM 1536 C CA . PRO A 1 186 ? -34.634 29.077 40.963 1.00 52.03 186 PRO A CA 1
ATOM 1537 C C . PRO A 1 186 ? -34.109 29.388 42.377 1.00 52.03 186 PRO A C 1
ATOM 1539 O O . PRO A 1 186 ? -34.921 29.655 43.258 1.00 52.03 186 PRO A O 1
ATOM 1542 N N . LEU A 1 187 ? -32.782 29.457 42.575 1.00 37.22 187 LEU A N 1
ATOM 1543 C CA . LEU A 1 187 ? -32.135 30.425 43.485 1.00 37.22 187 LEU A CA 1
ATOM 1544 C C . LEU A 1 187 ? -30.591 30.390 43.396 1.00 37.22 187 LEU A C 1
ATOM 1546 O O . LEU A 1 187 ? -29.962 29.384 43.690 1.00 37.22 187 LEU A O 1
ATOM 1550 N N . LEU A 1 188 ? -30.055 31.534 42.955 1.00 34.56 188 LEU A N 1
ATOM 1551 C CA . LEU A 1 188 ? -28.799 32.230 43.275 1.00 34.56 188 LEU A CA 1
ATOM 1552 C C . LEU A 1 188 ? -27.498 31.464 43.635 1.00 34.56 188 LEU A C 1
ATOM 1554 O O . LEU A 1 188 ? -27.414 30.690 44.580 1.00 34.56 188 LEU A O 1
ATOM 1558 N N . SER A 1 189 ? -26.437 31.870 42.926 1.00 43.66 189 SER A N 1
ATOM 1559 C CA . SER A 1 189 ? -24.994 31.726 43.210 1.00 43.66 189 SER A CA 1
ATOM 1560 C C . SER A 1 189 ? -24.561 32.367 44.553 1.00 43.66 189 SER A C 1
ATOM 1562 O O . SER A 1 189 ? -25.291 33.236 45.034 1.00 43.66 189 SER A O 1
ATOM 1564 N N . PRO A 1 190 ? -23.368 32.063 45.121 1.00 45.47 190 PRO A N 1
ATOM 1565 C CA . PRO A 1 190 ? -22.100 32.635 44.622 1.00 45.47 190 PRO A CA 1
ATOM 1566 C C . PRO A 1 190 ? -20.886 31.671 44.630 1.00 45.47 190 PRO A C 1
ATOM 1568 O O . PRO A 1 190 ? -20.829 30.687 45.360 1.00 45.47 190 PRO A O 1
ATOM 1571 N N . THR A 1 191 ? -19.895 31.980 43.793 1.00 45.09 191 THR A N 1
ATOM 1572 C CA . THR A 1 191 ? -18.546 31.373 43.714 1.00 45.09 191 THR A CA 1
ATOM 1573 C C . THR A 1 191 ? -17.622 31.842 44.876 1.00 45.09 191 THR A C 1
ATOM 1575 O O . THR A 1 191 ? -18.049 32.669 45.676 1.00 45.09 191 THR A O 1
ATOM 1578 N N . PRO A 1 192 ? -16.320 31.477 44.931 1.00 47.16 192 PRO A N 1
ATOM 1579 C CA . PRO A 1 192 ? -15.727 30.280 45.550 1.00 47.16 192 PRO A CA 1
ATOM 1580 C C . PRO A 1 192 ? -14.645 30.646 46.612 1.00 47.16 192 PRO A C 1
ATOM 1582 O O . PRO A 1 192 ? -14.315 31.819 46.774 1.00 47.16 192 PRO A O 1
ATOM 1585 N N . PRO A 1 193 ? -13.999 29.672 47.288 1.00 37.41 193 PRO A N 1
ATOM 1586 C CA . PRO A 1 193 ? -12.582 29.875 47.614 1.00 37.41 193 PRO A CA 1
ATOM 1587 C C . PRO A 1 193 ? -11.778 28.568 47.605 1.00 37.41 193 PRO A C 1
ATOM 1589 O O . PRO A 1 193 ? -11.686 27.879 48.615 1.00 37.41 193 PRO A O 1
ATOM 1592 N N . TRP A 1 194 ? -11.156 28.244 46.476 1.00 42.56 194 TRP A N 1
ATOM 1593 C CA . TRP A 1 194 ? -9.856 27.564 46.462 1.00 42.56 194 TRP A CA 1
ATOM 1594 C C . TRP A 1 194 ? -9.236 27.729 45.076 1.00 42.56 194 TRP A C 1
ATOM 1596 O O . TRP A 1 194 ? -9.453 26.988 44.123 1.00 42.56 194 TRP A O 1
ATOM 1606 N N . LEU A 1 195 ? -8.480 28.813 44.983 1.00 34.97 195 LEU A N 1
ATOM 1607 C CA . LEU A 1 195 ? -7.355 28.939 44.083 1.00 34.97 195 LEU A CA 1
ATOM 1608 C C . LEU A 1 195 ? -6.274 27.934 44.535 1.00 34.97 195 LEU A C 1
ATOM 1610 O O . LEU A 1 195 ? -6.128 27.691 45.731 1.00 34.97 195 LEU A O 1
ATOM 1614 N N . VAL A 1 196 ? -5.458 27.484 43.579 1.00 38.41 196 VAL A N 1
ATOM 1615 C CA . VAL A 1 196 ? -4.167 26.782 43.734 1.00 38.41 196 VAL A CA 1
ATOM 1616 C C . VAL A 1 196 ? -4.236 25.250 43.811 1.00 38.41 196 VAL A C 1
ATOM 1618 O O . VAL A 1 196 ? -4.356 24.650 44.872 1.00 38.41 196 VAL A O 1
ATOM 1621 N N . SER A 1 197 ? -3.989 24.601 42.671 1.00 35.78 197 SER A N 1
ATOM 1622 C CA . SER A 1 197 ? -2.736 23.851 42.470 1.00 35.78 197 SER A CA 1
ATOM 1623 C C . SER A 1 197 ? -2.586 23.480 40.998 1.00 35.78 197 SER A C 1
ATOM 1625 O O . SER A 1 197 ? -3.400 22.759 40.424 1.00 35.78 197 SER A O 1
ATOM 1627 N N . GLY A 1 198 ? -1.552 24.047 40.377 1.00 43.19 198 GLY A N 1
ATOM 1628 C CA . GLY A 1 198 ? -1.183 23.785 38.998 1.00 43.19 198 GLY A CA 1
ATOM 1629 C C . GLY A 1 198 ? -0.719 22.347 38.825 1.00 43.19 198 GLY A C 1
ATOM 1630 O O . GLY A 1 198 ? 0.290 21.942 39.390 1.00 43.19 198 GLY A O 1
ATOM 1631 N N . HIS A 1 199 ? -1.418 21.613 37.968 1.00 36.31 199 HIS A N 1
ATOM 1632 C CA . HIS A 1 199 ? -0.812 20.534 37.213 1.00 36.31 199 HIS A CA 1
ATOM 1633 C C . HIS A 1 199 ? -0.911 20.878 35.737 1.00 36.31 199 HIS A C 1
ATOM 1635 O O . HIS A 1 199 ? -1.964 21.231 35.209 1.00 36.31 199 HIS A O 1
ATOM 1641 N N . HIS A 1 200 ? 0.257 20.829 35.116 1.00 36.12 200 HIS A N 1
ATOM 1642 C CA . HIS A 1 200 ? 0.523 21.049 33.714 1.00 36.12 200 HIS A CA 1
ATOM 1643 C C . HIS A 1 200 ? -0.324 20.073 32.884 1.00 36.12 200 HIS A C 1
ATOM 1645 O O . HIS A 1 200 ? 0.054 18.925 32.666 1.00 36.12 200 HIS A O 1
ATOM 1651 N N . VAL A 1 201 ? -1.501 20.520 32.449 1.00 36.72 201 VAL A N 1
ATOM 1652 C CA . VAL A 1 201 ? -2.275 19.833 31.417 1.00 36.72 201 VAL A CA 1
ATOM 1653 C C . VAL A 1 201 ? -1.546 20.110 30.111 1.00 36.72 201 VAL A C 1
ATOM 1655 O O . VAL A 1 201 ? -1.510 21.242 29.627 1.00 36.72 201 VAL A O 1
ATOM 1658 N N . THR A 1 202 ? -0.884 19.087 29.580 1.00 36.12 202 THR A N 1
ATOM 1659 C CA . THR A 1 202 ? -0.413 19.097 28.199 1.00 36.12 202 THR A CA 1
ATOM 1660 C C . THR A 1 202 ? -1.618 19.341 27.287 1.00 36.12 202 THR A C 1
ATOM 1662 O O . THR A 1 202 ? -2.691 18.777 27.525 1.00 36.12 202 THR A O 1
ATOM 1665 N N . PRO A 1 203 ? -1.500 20.195 26.258 1.00 32.66 203 PRO A N 1
ATOM 1666 C CA . PRO A 1 203 ? -2.603 20.431 25.347 1.00 32.66 203 PRO A CA 1
ATOM 1667 C C . PRO A 1 203 ? -2.853 19.143 24.560 1.00 32.66 203 PRO A C 1
ATOM 1669 O O . PRO A 1 203 ? -2.132 18.818 23.619 1.00 32.66 203 PRO A O 1
ATOM 1672 N N . VAL A 1 204 ? -3.880 18.391 24.958 1.00 37.44 204 VAL A N 1
ATOM 1673 C CA . VAL A 1 204 ? -4.526 17.423 24.075 1.00 37.44 204 VAL A CA 1
ATOM 1674 C C . VAL A 1 204 ? -5.078 18.245 22.924 1.00 37.44 204 VAL A C 1
ATOM 1676 O O . VAL A 1 204 ? -6.055 18.976 23.081 1.00 37.44 204 VAL A O 1
ATOM 1679 N N . THR A 1 205 ? -4.377 18.167 21.798 1.00 40.97 205 THR A N 1
ATOM 1680 C CA . THR A 1 205 ? -4.741 18.753 20.518 1.00 40.97 205 THR A CA 1
ATOM 1681 C C . THR A 1 205 ? -6.211 18.473 20.221 1.00 40.97 205 THR A C 1
ATOM 1683 O O . THR A 1 205 ? -6.613 17.359 19.898 1.00 40.97 205 THR A O 1
ATOM 1686 N N . GLU A 1 206 ? -7.010 19.512 20.428 1.00 33.72 206 GLU A N 1
ATOM 1687 C CA . GLU A 1 206 ? -8.088 19.950 19.558 1.00 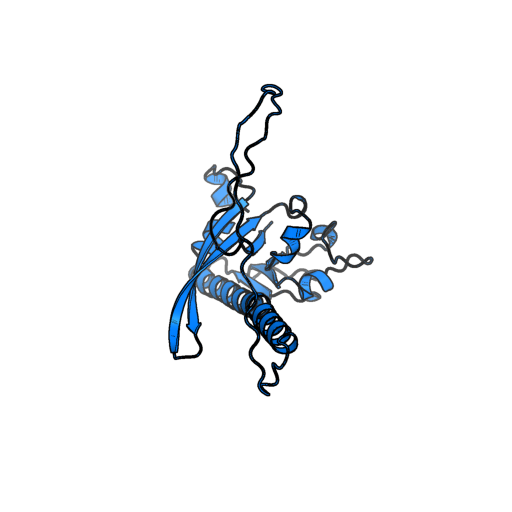33.72 206 GLU A CA 1
ATOM 1688 C C . GLU A 1 206 ? -8.921 18.829 18.918 1.00 33.72 206 GLU A C 1
ATOM 1690 O O . GLU A 1 206 ? -8.769 18.458 17.756 1.00 33.72 206 GLU A O 1
ATOM 1695 N N . ARG A 1 207 ? -9.911 18.347 19.677 1.00 43.56 207 ARG A N 1
ATOM 1696 C CA . ARG A 1 207 ? -11.144 17.833 19.077 1.00 43.56 207 ARG A CA 1
ATOM 1697 C C . ARG A 1 207 ? -11.927 19.003 18.478 1.00 43.56 207 ARG A C 1
ATOM 1699 O O . ARG A 1 207 ? -12.696 19.652 19.178 1.00 43.56 207 ARG A O 1
ATOM 1706 N N . ARG A 1 208 ? -11.759 19.221 17.180 1.00 31.92 208 ARG A N 1
ATOM 1707 C CA . ARG A 1 208 ? -12.699 19.827 16.214 1.00 31.92 208 ARG A CA 1
ATOM 1708 C C . ARG A 1 208 ? -12.145 19.374 14.864 1.00 31.92 208 ARG A C 1
ATOM 1710 O O . ARG A 1 208 ? -10.962 19.522 14.620 1.00 31.92 208 ARG A O 1
ATOM 1717 N N . ILE A 1 209 ? -12.866 18.720 13.967 1.00 32.59 209 ILE A N 1
ATOM 1718 C CA . ILE A 1 209 ? -14.159 19.015 13.339 1.00 32.59 209 ILE A CA 1
ATOM 1719 C C . ILE A 1 209 ? -14.750 17.642 12.934 1.00 32.59 209 ILE A C 1
ATOM 1721 O O . ILE A 1 209 ? -14.010 16.663 12.897 1.00 32.59 209 ILE A O 1
ATOM 1725 N N . GLY A 1 210 ? -16.049 17.526 12.639 1.00 38.38 210 GLY A N 1
ATOM 1726 C CA . GLY A 1 210 ? -16.669 16.309 12.084 1.00 38.38 210 GLY A CA 1
ATOM 1727 C C . GLY A 1 210 ? -16.083 15.873 10.730 1.00 38.38 210 GLY A C 1
ATOM 1728 O O . GLY A 1 210 ? -16.720 16.027 9.695 1.00 38.38 210 GLY A O 1
ATOM 1729 N N . GLY A 1 211 ? -14.864 15.339 10.748 1.00 41.88 211 GLY A N 1
ATOM 1730 C CA . GLY A 1 211 ? -14.077 14.885 9.613 1.00 41.88 211 GLY A CA 1
ATOM 1731 C C . GLY A 1 211 ? -13.523 13.498 9.915 1.00 41.88 211 GLY A C 1
ATOM 1732 O O . GLY A 1 211 ? -13.033 13.228 11.011 1.00 41.88 211 GLY A O 1
ATOM 1733 N N . LEU A 1 212 ? -13.666 12.596 8.951 1.00 58.50 212 LEU A N 1
ATOM 1734 C CA . LEU A 1 212 ? -13.211 11.212 9.037 1.00 58.50 212 LEU A CA 1
ATOM 1735 C C . LEU A 1 212 ? -11.731 11.170 9.456 1.00 58.50 212 LEU A C 1
ATOM 1737 O O . LEU A 1 212 ? -10.896 11.843 8.852 1.00 58.50 212 LEU A O 1
ATOM 1741 N N . SER A 1 213 ? -11.401 10.392 10.494 1.00 73.44 213 SER A N 1
ATOM 1742 C CA . SER A 1 213 ? -9.998 10.122 10.834 1.00 73.44 213 SER A CA 1
ATOM 1743 C C . SER A 1 213 ? -9.286 9.493 9.629 1.00 73.44 213 SER A C 1
ATOM 1745 O O . SER A 1 213 ? -9.915 8.705 8.917 1.00 73.44 213 SER A O 1
ATOM 1747 N N . PRO A 1 214 ? -8.007 9.826 9.375 1.00 79.25 214 PRO A N 1
ATOM 1748 C CA . PRO A 1 214 ? -7.318 9.360 8.183 1.00 79.25 214 PRO A CA 1
ATOM 1749 C C . PRO A 1 214 ? -7.206 7.837 8.149 1.00 79.25 214 PRO A C 1
ATOM 1751 O O . PRO A 1 214 ? -6.860 7.206 9.149 1.00 79.25 214 PRO A O 1
ATOM 1754 N N . LEU A 1 215 ? -7.461 7.264 6.974 1.00 86.81 215 LEU A N 1
ATOM 1755 C CA . LEU A 1 215 ? -7.213 5.850 6.706 1.00 86.81 215 LEU A CA 1
ATOM 1756 C C . LEU A 1 215 ? -5.711 5.597 6.617 1.00 86.81 215 LEU A C 1
ATOM 1758 O O . LEU A 1 215 ? -4.978 6.393 6.035 1.00 86.81 215 LEU A O 1
ATOM 1762 N N . VAL A 1 216 ? -5.240 4.486 7.166 1.00 87.94 216 VAL A N 1
ATOM 1763 C CA . VAL A 1 216 ? -3.810 4.203 7.297 1.00 87.94 216 VAL A CA 1
ATOM 1764 C C . VAL A 1 216 ? -3.335 3.264 6.186 1.00 87.94 216 VAL A C 1
ATOM 1766 O O . VAL A 1 216 ? -3.958 2.236 5.911 1.00 87.94 216 VAL A O 1
ATOM 1769 N N . VAL A 1 217 ? -2.211 3.612 5.557 1.00 88.69 217 VAL A N 1
ATOM 1770 C CA . VAL A 1 217 ? -1.504 2.786 4.566 1.00 88.69 217 VAL A CA 1
ATOM 1771 C C . VAL A 1 217 ? -0.082 2.531 5.058 1.00 88.69 217 VAL A C 1
ATOM 1773 O O . VAL A 1 217 ? 0.644 3.467 5.385 1.00 88.69 217 VAL A O 1
ATOM 1776 N N . ILE A 1 218 ? 0.334 1.268 5.102 1.00 86.94 218 ILE A N 1
ATOM 1777 C CA . ILE A 1 218 ? 1.654 0.881 5.620 1.00 86.94 218 ILE A CA 1
ATOM 1778 C C . ILE A 1 218 ? 2.624 0.657 4.456 1.00 86.94 218 ILE A C 1
ATOM 1780 O O . ILE A 1 218 ? 2.368 -0.181 3.589 1.00 86.94 218 ILE A O 1
ATOM 1784 N N . VAL A 1 219 ? 3.739 1.393 4.443 1.00 86.50 219 VAL A N 1
ATOM 1785 C CA . VAL A 1 219 ? 4.770 1.353 3.390 1.00 86.50 219 VAL A CA 1
ATOM 1786 C C . VAL A 1 219 ? 6.158 1.231 4.013 1.00 86.50 219 VAL A C 1
ATOM 1788 O O . VAL A 1 219 ? 6.530 2.053 4.842 1.00 86.50 219 VAL A O 1
ATOM 1791 N N . PHE A 1 220 ? 6.965 0.275 3.555 1.00 79.88 220 PHE A N 1
ATOM 1792 C CA . PHE A 1 220 ? 8.319 0.030 4.071 1.00 79.88 220 PHE A CA 1
ATOM 1793 C C . PHE A 1 220 ? 9.391 0.863 3.332 1.00 79.88 220 PHE A C 1
ATOM 1795 O O . PHE A 1 220 ? 9.254 1.101 2.110 1.00 79.88 220 PHE A O 1
#

Organism: Tetraodon nigroviridis (NCBI:txid99883)

Sequence (220 aa):
MLNAKDLLQDLKFVTSEDKKKQGIPRDNEVLLQRRKDQIQPGGTTLSVTVPYRIIDQPLKLAPQDWDRVVAVFVQGPAWQFKGWPWLLPDGSPVDIFAKIRAFHLKYDEAKMDPNVQKWDVTVLELSRHRRHLDRPVFLRFWETLDKSVFVLVCVPQVFQLLWLISRLPVFQIHGQTQIAPQVLRPLLSPTPPWLVSGHHVTPVTERRIGGLSPLVVIVF

pLDDT: mean 73.58, std 19.45, range [31.92, 95.25]

Radius of gyration: 25.43 Å; chains: 1; bounding box: 76×53×67 Å